Protein AF-A0A9X1ZUN8-F1 (afdb_monomer)

Structure (mmCIF, N/CA/C/O backbone):
data_AF-A0A9X1ZUN8-F1
#
_entry.id   AF-A0A9X1ZUN8-F1
#
loop_
_atom_site.group_PDB
_atom_site.id
_atom_site.type_symbol
_atom_site.label_atom_id
_atom_site.label_alt_id
_atom_site.label_comp_id
_atom_site.label_asym_id
_atom_site.label_entity_id
_atom_site.label_seq_id
_atom_site.pdbx_PDB_ins_code
_atom_site.Cartn_x
_atom_site.Cartn_y
_atom_site.Cartn_z
_atom_site.occupancy
_atom_site.B_iso_or_equiv
_atom_site.auth_seq_id
_atom_site.auth_comp_id
_atom_site.auth_asym_id
_atom_site.auth_atom_id
_atom_site.pdbx_PDB_model_num
ATOM 1 N N . MET A 1 1 ? -18.231 11.764 25.120 1.00 72.62 1 MET A N 1
ATOM 2 C CA . MET A 1 1 ? -18.396 12.002 23.667 1.00 72.62 1 MET A CA 1
ATOM 3 C C . MET A 1 1 ? -17.096 12.462 23.003 1.00 72.62 1 MET A C 1
ATOM 5 O O . MET A 1 1 ? -16.639 11.782 22.100 1.00 72.62 1 MET A O 1
ATOM 9 N N . TYR A 1 2 ? -16.427 13.499 23.519 1.00 86.44 2 TYR A N 1
ATOM 10 C CA . TYR A 1 2 ? -15.154 14.035 22.998 1.00 86.44 2 TYR A CA 1
ATOM 11 C C . TYR A 1 2 ? -14.074 12.986 22.651 1.00 86.44 2 TYR A C 1
ATOM 13 O O . TYR A 1 2 ? -13.628 12.900 21.511 1.00 86.44 2 TYR A O 1
ATOM 21 N N . LYS A 1 3 ? -13.735 12.083 23.587 1.00 88.94 3 LYS A N 1
ATOM 22 C CA . LYS A 1 3 ? -12.724 11.026 23.354 1.00 88.94 3 LYS A CA 1
ATOM 23 C C . LYS A 1 3 ? -13.073 10.080 22.193 1.00 88.94 3 LYS A C 1
ATOM 25 O O . LYS A 1 3 ? -12.182 9.453 21.638 1.00 88.94 3 LYS A O 1
ATOM 30 N N . LYS A 1 4 ? -14.358 9.933 21.843 1.00 88.81 4 LYS A N 1
ATOM 31 C CA . LYS A 1 4 ? -14.803 9.083 20.725 1.00 88.81 4 LYS A CA 1
ATOM 32 C C . LYS A 1 4 ? -14.437 9.709 19.381 1.00 88.81 4 LYS A C 1
ATOM 34 O O . LYS A 1 4 ? -13.907 9.008 18.527 1.00 88.81 4 LYS A O 1
ATOM 39 N N . ILE A 1 5 ? -14.720 11.002 19.249 1.00 92.38 5 ILE A N 1
ATOM 40 C CA . ILE A 1 5 ? -14.444 11.808 18.057 1.00 92.38 5 ILE A CA 1
ATOM 41 C C . ILE A 1 5 ? -12.933 11.964 17.879 1.00 92.38 5 ILE A C 1
ATOM 43 O O . ILE A 1 5 ? -12.429 11.741 16.787 1.00 92.38 5 ILE A O 1
ATOM 47 N N . LEU A 1 6 ? -12.196 12.208 18.967 1.00 94.50 6 LEU A N 1
ATOM 48 C CA . LEU A 1 6 ? -10.737 12.304 18.923 1.00 94.50 6 LEU A CA 1
ATOM 49 C C . LEU A 1 6 ? -10.077 11.045 18.337 1.00 94.50 6 LEU A C 1
ATOM 51 O O . LEU A 1 6 ? -9.196 11.154 17.496 1.00 94.50 6 LEU A O 1
ATOM 55 N N . ILE A 1 7 ? -10.516 9.845 18.740 1.00 94.50 7 ILE A N 1
ATOM 56 C CA . ILE A 1 7 ? -9.972 8.588 18.196 1.00 94.50 7 ILE A CA 1
ATOM 57 C C . ILE A 1 7 ? -10.333 8.392 16.720 1.00 94.50 7 ILE A C 1
ATOM 59 O O . ILE A 1 7 ? -9.527 7.840 15.973 1.00 94.50 7 ILE A O 1
ATOM 63 N N . LEU A 1 8 ? -11.519 8.833 16.296 1.00 95.88 8 LEU A N 1
ATOM 64 C CA . LEU A 1 8 ? -11.911 8.792 14.889 1.00 95.88 8 LEU A CA 1
ATOM 65 C C . LEU A 1 8 ? -11.006 9.700 14.051 1.00 95.88 8 LEU A C 1
ATOM 67 O O . LEU A 1 8 ? -10.405 9.224 13.095 1.00 95.88 8 LEU A O 1
ATOM 71 N N . ILE A 1 9 ? -10.844 10.960 14.462 1.00 96.56 9 ILE A N 1
ATOM 72 C CA . ILE A 1 9 ? -9.961 11.926 13.794 1.00 96.56 9 ILE A CA 1
ATOM 73 C C . ILE A 1 9 ? -8.529 11.387 13.750 1.00 96.56 9 ILE A C 1
ATOM 75 O O . ILE A 1 9 ? -7.919 11.349 12.689 1.00 96.56 9 ILE A O 1
ATOM 79 N N . LEU A 1 10 ? -8.018 10.885 14.879 1.00 96.50 10 LEU A N 1
ATOM 80 C CA . LEU A 1 10 ? -6.680 10.301 14.947 1.00 96.50 10 LEU A CA 1
ATOM 81 C C . LEU A 1 10 ? -6.518 9.126 13.971 1.00 96.50 10 LEU A C 1
ATOM 83 O O . LEU A 1 10 ? -5.493 9.018 13.311 1.00 96.50 10 LEU A O 1
ATOM 87 N N . THR A 1 11 ? -7.527 8.262 13.849 1.00 96.31 11 THR A N 1
ATOM 88 C CA . THR A 1 11 ? -7.506 7.146 12.889 1.00 96.31 11 THR A CA 1
ATOM 89 C C . THR A 1 11 ? -7.462 7.657 11.450 1.00 96.31 11 THR A C 1
ATOM 91 O O . THR A 1 11 ? -6.651 7.175 10.666 1.00 96.31 11 THR A O 1
ATOM 94 N N . ILE A 1 12 ? -8.301 8.640 11.118 1.00 96.50 12 ILE A N 1
ATOM 95 C CA . ILE A 1 12 ? -8.392 9.235 9.777 1.00 96.50 12 ILE A CA 1
ATOM 96 C C . ILE A 1 12 ? -7.085 9.932 9.384 1.00 96.50 12 ILE A C 1
ATOM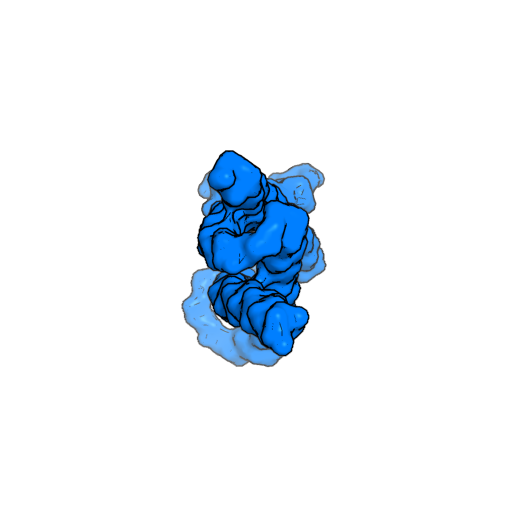 98 O O . ILE A 1 12 ? -6.730 9.911 8.215 1.00 96.50 12 ILE A O 1
ATOM 102 N N . VAL A 1 13 ? -6.350 10.507 10.340 1.00 97.69 13 VAL A N 1
ATOM 103 C CA . VAL A 1 13 ? -5.046 11.145 10.088 1.00 97.69 13 VAL A CA 1
ATOM 104 C C . VAL A 1 13 ? -3.912 10.122 9.992 1.00 97.69 13 VAL A C 1
ATOM 106 O O . VAL A 1 13 ? -3.047 10.240 9.130 1.00 97.69 13 VAL A O 1
ATOM 109 N N . LEU A 1 14 ? -3.900 9.099 10.852 1.00 98.19 14 LEU A N 1
ATOM 110 C CA . LEU A 1 14 ? -2.830 8.096 10.854 1.00 98.19 14 LEU A CA 1
ATOM 111 C C . LEU A 1 14 ? -2.921 7.130 9.671 1.00 98.19 14 LEU A C 1
ATOM 113 O O . LEU A 1 14 ? -1.893 6.687 9.168 1.00 98.19 14 LEU A O 1
ATOM 117 N N . ALA A 1 15 ? -4.125 6.783 9.221 1.00 98.12 15 ALA A N 1
ATOM 118 C CA . ALA A 1 15 ? -4.294 5.781 8.177 1.00 98.12 15 ALA A CA 1
ATOM 119 C C . ALA A 1 15 ? -3.687 6.179 6.811 1.00 98.12 15 ALA A C 1
ATOM 121 O O . ALA A 1 15 ? -3.035 5.321 6.219 1.00 98.12 15 ALA A O 1
ATOM 122 N N . PRO A 1 16 ? -3.788 7.434 6.323 1.00 98.56 16 PRO A N 1
ATOM 123 C CA . PRO A 1 16 ? -3.051 7.902 5.147 1.00 98.56 16 PRO A CA 1
ATOM 124 C C . PRO A 1 16 ? -1.535 7.777 5.286 1.00 98.56 16 PRO A C 1
ATOM 126 O O . PRO A 1 16 ? -0.874 7.359 4.343 1.00 98.56 16 PRO A O 1
ATOM 129 N N . ILE A 1 17 ? -0.987 8.088 6.468 1.00 98.50 17 ILE A N 1
ATOM 130 C CA . ILE A 1 17 ? 0.453 7.974 6.742 1.00 98.50 17 ILE A CA 1
ATOM 131 C C . ILE A 1 17 ? 0.878 6.506 6.653 1.00 98.50 17 ILE A C 1
ATOM 133 O O . ILE A 1 17 ? 1.848 6.178 5.976 1.00 98.50 17 ILE A O 1
ATOM 137 N N . ILE A 1 18 ? 0.117 5.608 7.283 1.00 98.38 18 ILE A N 1
ATOM 138 C CA . ILE A 1 18 ? 0.360 4.163 7.211 1.00 98.38 18 ILE A CA 1
ATOM 139 C C . ILE A 1 18 ? 0.228 3.665 5.762 1.00 98.38 18 ILE A C 1
ATOM 141 O O . ILE A 1 18 ? 1.059 2.880 5.312 1.00 98.38 18 ILE A O 1
ATOM 145 N N . GLY A 1 19 ? -0.783 4.135 5.025 1.00 98.25 19 GLY A N 1
ATOM 146 C CA . GLY A 1 19 ? -0.986 3.813 3.612 1.00 98.25 19 GLY A CA 1
ATOM 147 C C . GLY A 1 19 ? 0.192 4.253 2.746 1.00 98.25 19 GLY A C 1
ATOM 148 O O . GLY A 1 19 ? 0.683 3.459 1.949 1.00 98.25 19 GLY A O 1
ATOM 149 N N . GLY A 1 20 ? 0.701 5.468 2.959 1.00 98.44 20 GLY A N 1
ATOM 150 C CA . GLY A 1 20 ? 1.895 5.982 2.289 1.00 98.44 20 GLY A CA 1
ATOM 151 C C . GLY A 1 20 ? 3.148 5.167 2.613 1.00 98.44 20 GLY A C 1
ATOM 152 O O . GLY A 1 20 ? 3.871 4.789 1.701 1.00 98.44 20 GLY A O 1
ATOM 153 N N . ILE A 1 21 ? 3.372 4.807 3.885 1.00 98.62 21 ILE A N 1
ATOM 154 C CA . ILE A 1 21 ? 4.488 3.928 4.286 1.00 98.62 21 ILE A CA 1
ATOM 155 C C . ILE A 1 21 ? 4.382 2.563 3.598 1.00 98.62 21 ILE A C 1
ATOM 157 O O . ILE A 1 21 ? 5.375 2.066 3.072 1.00 98.62 21 ILE A O 1
ATOM 161 N N . TYR A 1 22 ? 3.187 1.965 3.569 1.00 98.44 22 TYR A N 1
ATOM 162 C CA . TYR A 1 22 ? 2.957 0.726 2.826 1.00 98.44 22 TYR A CA 1
ATOM 163 C C . TYR A 1 22 ? 3.287 0.896 1.337 1.00 98.44 22 TYR A C 1
ATOM 165 O O . TYR A 1 22 ? 3.971 0.043 0.782 1.00 98.44 22 TYR A O 1
ATOM 173 N N . GLY A 1 23 ? 2.866 2.004 0.722 1.00 98.38 23 GLY A N 1
ATOM 174 C CA . GLY A 1 23 ? 3.178 2.322 -0.671 1.00 98.38 23 GLY A CA 1
ATOM 175 C C . GLY A 1 23 ? 4.676 2.402 -0.932 1.00 98.38 23 GLY A C 1
ATOM 176 O O . GLY A 1 23 ? 5.158 1.745 -1.841 1.00 98.38 23 GLY A O 1
ATOM 177 N N . ILE A 1 24 ? 5.432 3.114 -0.089 1.00 98.69 24 ILE A N 1
ATOM 178 C CA . ILE A 1 24 ? 6.900 3.173 -0.182 1.00 98.69 24 ILE A CA 1
ATOM 179 C C . ILE A 1 24 ? 7.496 1.765 -0.140 1.00 98.69 24 ILE A C 1
ATOM 181 O O . ILE A 1 24 ? 8.291 1.408 -1.001 1.00 98.69 24 ILE A O 1
ATOM 185 N N . LEU A 1 25 ? 7.128 0.959 0.860 1.00 98.56 25 LEU A N 1
ATOM 186 C CA . LEU A 1 25 ? 7.703 -0.375 1.047 1.00 98.56 25 LEU A CA 1
ATOM 187 C C . LEU A 1 25 ? 7.350 -1.323 -0.102 1.00 98.56 25 LEU A C 1
ATOM 189 O O . LEU A 1 25 ? 8.218 -2.047 -0.588 1.00 98.56 25 LEU A O 1
ATOM 193 N N . ASN A 1 26 ? 6.089 -1.306 -0.534 1.00 98.12 26 ASN A N 1
ATOM 194 C CA . ASN A 1 26 ? 5.616 -2.078 -1.673 1.00 98.12 26 ASN A CA 1
ATOM 195 C C . ASN A 1 26 ? 6.391 -1.699 -2.937 1.00 98.12 26 ASN A C 1
ATOM 197 O O . ASN A 1 26 ? 6.868 -2.579 -3.646 1.00 98.12 26 ASN A O 1
ATOM 201 N N . ASP A 1 27 ? 6.581 -0.402 -3.161 1.00 98.50 27 ASP A N 1
ATOM 202 C CA . ASP A 1 27 ? 7.208 0.111 -4.369 1.00 98.50 27 ASP A CA 1
ATOM 203 C C . ASP A 1 27 ? 8.728 -0.087 -4.376 1.00 98.50 27 ASP A C 1
ATOM 205 O O . ASP A 1 27 ? 9.317 -0.371 -5.414 1.00 98.50 27 ASP A O 1
ATOM 209 N N . GLN A 1 28 ? 9.386 -0.055 -3.214 1.00 98.62 28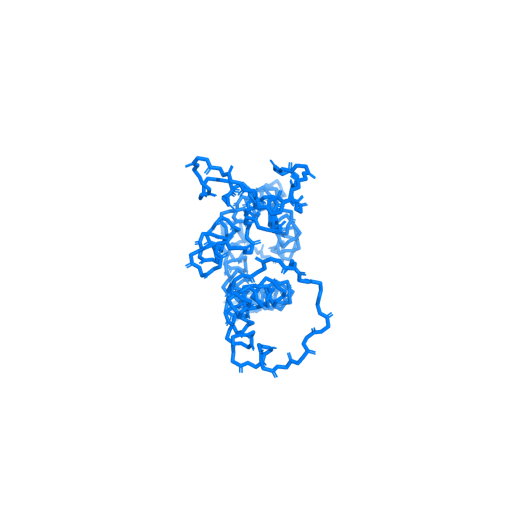 GLN A N 1
ATOM 210 C CA . GLN A 1 28 ? 10.790 -0.467 -3.111 1.00 98.62 28 GLN A CA 1
ATOM 211 C C . GLN A 1 28 ? 10.988 -1.949 -3.447 1.00 98.62 28 GLN A C 1
ATOM 213 O O . GLN A 1 28 ? 12.012 -2.319 -4.038 1.00 98.62 28 GLN A O 1
ATOM 218 N N . LEU A 1 29 ? 10.032 -2.798 -3.055 1.00 98.38 29 LEU A N 1
ATOM 219 C CA . LEU A 1 29 ? 10.052 -4.222 -3.369 1.00 98.38 29 LEU A CA 1
ATOM 220 C C . LEU A 1 29 ? 9.848 -4.433 -4.869 1.00 98.38 29 LEU A C 1
ATOM 222 O O . LEU A 1 29 ? 10.680 -5.080 -5.499 1.00 98.38 29 LEU A O 1
ATOM 226 N N . THR A 1 30 ? 8.800 -3.856 -5.456 1.00 98.44 30 THR A N 1
ATOM 227 C CA . THR A 1 30 ? 8.500 -4.024 -6.884 1.00 98.44 30 THR A CA 1
ATOM 228 C C . THR A 1 30 ? 9.546 -3.373 -7.781 1.00 98.44 30 THR A C 1
ATOM 230 O O . THR A 1 30 ? 9.883 -3.958 -8.804 1.00 98.44 30 THR A O 1
ATOM 233 N N . TYR A 1 31 ? 10.147 -2.246 -7.388 1.00 98.44 31 TYR A N 1
ATOM 234 C CA . TYR A 1 31 ? 11.275 -1.652 -8.115 1.00 98.44 31 TYR A CA 1
ATOM 235 C C . TYR A 1 31 ? 12.498 -2.573 -8.150 1.00 98.44 31 TYR A C 1
ATOM 237 O O . TYR A 1 31 ? 13.233 -2.600 -9.129 1.00 98.44 31 TYR A O 1
ATOM 245 N N . SER A 1 32 ? 12.714 -3.357 -7.090 1.00 98.31 32 SER A N 1
ATOM 246 C CA . SER A 1 32 ? 13.804 -4.339 -7.062 1.00 98.31 32 SER A CA 1
ATOM 247 C C . SER A 1 32 ? 13.534 -5.551 -7.964 1.00 98.31 32 SER A C 1
ATOM 249 O O . SER A 1 32 ? 14.470 -6.288 -8.251 1.00 98.31 32 SER A O 1
ATOM 251 N N . ILE A 1 33 ? 12.283 -5.758 -8.392 1.00 98.00 33 ILE A N 1
ATOM 252 C CA . ILE A 1 33 ? 11.881 -6.823 -9.321 1.00 98.00 33 ILE A CA 1
ATOM 253 C C . ILE A 1 33 ? 11.865 -6.293 -10.757 1.00 98.00 33 ILE A C 1
ATOM 255 O O . ILE A 1 33 ? 12.473 -6.890 -11.629 1.00 98.00 33 ILE A O 1
ATOM 259 N N . SER A 1 34 ? 11.206 -5.158 -11.005 1.00 98.00 34 SER A N 1
ATOM 260 C CA . SER A 1 34 ? 11.135 -4.533 -12.326 1.00 98.00 34 SER A CA 1
ATOM 261 C C . SER A 1 34 ? 11.416 -3.032 -12.224 1.00 98.00 34 SER A C 1
ATOM 263 O O . SER A 1 34 ? 10.495 -2.236 -12.005 1.00 98.00 34 SER A O 1
ATOM 265 N N . PRO A 1 35 ? 12.679 -2.608 -12.408 1.00 97.88 35 PRO A N 1
ATOM 266 C CA . PRO A 1 35 ? 13.009 -1.194 -12.553 1.00 97.88 35 PRO A CA 1
ATOM 267 C C . PRO A 1 35 ? 12.272 -0.552 -13.735 1.00 97.88 35 PRO A C 1
ATOM 269 O O . PRO A 1 35 ? 11.781 0.571 -13.613 1.00 97.88 35 PRO A O 1
ATOM 272 N N . GLU A 1 36 ? 12.108 -1.294 -14.839 1.00 97.38 36 GLU A N 1
ATOM 273 C CA . GLU A 1 36 ? 11.423 -0.831 -16.055 1.00 97.38 36 GLU A CA 1
ATOM 274 C C . GLU A 1 36 ? 9.955 -0.463 -15.808 1.00 97.38 36 GLU A C 1
ATOM 276 O O . GLU A 1 36 ? 9.440 0.472 -16.424 1.00 97.38 36 GLU A O 1
ATOM 281 N N . TYR A 1 37 ? 9.286 -1.125 -14.856 1.00 97.81 37 TYR A N 1
ATOM 282 C CA . TYR A 1 37 ? 7.928 -0.759 -14.451 1.00 97.81 37 TYR A CA 1
ATOM 283 C C . TYR A 1 37 ? 7.837 0.679 -13.921 1.00 97.81 37 TYR A C 1
ATOM 285 O O . TYR A 1 37 ? 6.818 1.358 -14.077 1.00 97.81 37 TYR A O 1
ATOM 293 N N . TYR A 1 38 ? 8.925 1.181 -13.340 1.00 98.12 38 TYR A N 1
ATOM 294 C CA . TYR A 1 38 ? 9.010 2.552 -12.864 1.00 98.12 38 TYR A CA 1
ATOM 295 C C . TYR A 1 38 ? 9.554 3.495 -13.925 1.00 98.12 38 TYR A C 1
ATOM 297 O O . TYR A 1 38 ? 8.881 4.473 -14.265 1.00 98.12 38 TYR A O 1
ATOM 305 N N . THR A 1 39 ? 10.724 3.176 -14.479 1.00 97.56 39 THR A N 1
ATOM 306 C CA . THR A 1 39 ? 11.439 4.052 -15.412 1.00 97.56 39 THR A CA 1
ATOM 307 C C . THR A 1 39 ? 10.680 4.241 -16.722 1.00 97.56 39 THR A C 1
ATOM 309 O O . THR A 1 39 ? 10.742 5.319 -17.298 1.00 97.56 39 THR A O 1
ATOM 312 N N . LYS A 1 40 ? 9.895 3.258 -17.178 1.00 96.56 40 LYS A N 1
ATOM 313 C CA . LYS A 1 40 ? 9.164 3.334 -18.458 1.00 96.56 40 LYS A CA 1
ATOM 314 C C . LYS A 1 40 ? 7.664 3.571 -18.303 1.00 96.56 40 LYS A C 1
ATOM 316 O O . LYS A 1 40 ? 6.984 3.811 -19.298 1.00 96.56 40 LYS A O 1
ATOM 321 N N . PHE A 1 41 ? 7.130 3.524 -17.080 1.00 96.19 41 PHE A N 1
ATOM 322 C CA . PHE A 1 41 ? 5.692 3.677 -16.848 1.00 96.19 41 PHE A CA 1
ATOM 323 C C . PHE A 1 41 ? 5.347 4.540 -15.632 1.00 96.19 41 PHE A C 1
ATOM 325 O O . PHE A 1 41 ? 4.815 5.637 -15.815 1.00 96.19 41 PHE A O 1
ATOM 332 N N . LYS A 1 42 ? 5.625 4.101 -14.395 1.00 97.19 42 LYS A N 1
ATOM 333 C CA . LYS A 1 42 ? 5.107 4.803 -13.203 1.00 97.19 42 LYS A CA 1
ATOM 334 C C . LYS A 1 42 ? 5.588 6.247 -13.081 1.00 97.19 42 LYS A C 1
ATOM 336 O O . LYS A 1 42 ? 4.793 7.101 -12.704 1.00 97.19 42 LYS A O 1
ATOM 341 N N . PHE A 1 43 ? 6.841 6.549 -13.411 1.00 97.69 43 PHE A N 1
ATOM 342 C CA . PHE A 1 43 ? 7.337 7.926 -13.312 1.00 97.69 43 PHE A CA 1
ATOM 343 C C . PHE A 1 43 ? 6.591 8.886 -14.243 1.00 97.69 43 PHE A C 1
ATOM 345 O O . PHE A 1 43 ? 6.255 9.991 -13.822 1.00 97.69 43 PHE A 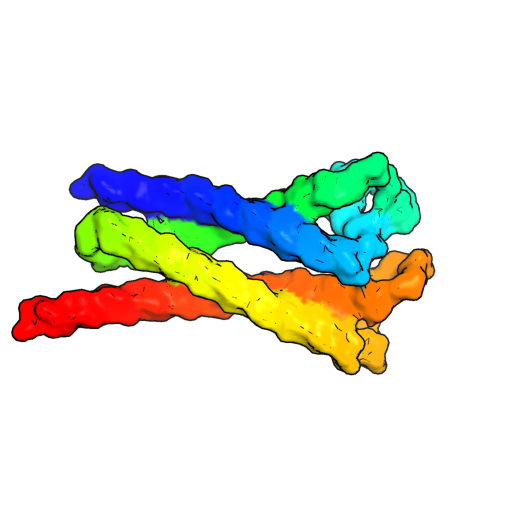O 1
ATOM 352 N N . TYR A 1 44 ? 6.234 8.437 -15.447 1.00 96.31 44 TYR A N 1
ATOM 353 C CA . TYR A 1 44 ? 5.367 9.189 -16.356 1.00 96.31 44 TYR A CA 1
ATOM 354 C C . TYR A 1 44 ? 3.924 9.251 -15.843 1.00 96.31 44 TYR A C 1
ATOM 356 O O . TYR A 1 44 ? 3.322 10.319 -15.810 1.00 96.31 44 TYR A O 1
ATOM 364 N N . GLN A 1 45 ? 3.379 8.123 -15.366 1.00 95.94 45 GLN A N 1
ATOM 365 C CA . GLN A 1 45 ? 2.012 8.045 -14.832 1.00 95.94 45 GLN A CA 1
ATOM 366 C C . GLN A 1 45 ? 1.775 9.030 -13.676 1.00 95.94 45 GLN A C 1
ATOM 368 O O . GLN A 1 45 ? 0.685 9.586 -13.552 1.00 95.94 45 GLN A O 1
ATOM 373 N N . PHE A 1 46 ? 2.782 9.226 -12.824 1.00 96.50 46 PHE A N 1
ATOM 374 C CA . PHE A 1 46 ? 2.716 10.118 -11.667 1.00 96.50 46 PHE A CA 1
ATOM 375 C C . PHE A 1 46 ? 3.297 11.516 -11.935 1.00 96.50 46 PHE A C 1
ATOM 377 O O . PHE A 1 46 ? 3.386 12.313 -11.005 1.00 96.50 46 PHE A O 1
ATOM 384 N N . GLY A 1 47 ? 3.654 11.834 -13.186 1.00 96.12 47 GLY A N 1
ATOM 385 C CA . GLY A 1 47 ? 4.091 13.174 -13.589 1.00 96.12 47 GLY A CA 1
ATOM 386 C C . GLY A 1 47 ? 5.454 13.593 -13.034 1.00 96.12 47 GLY A C 1
ATOM 387 O O . GLY A 1 47 ? 5.686 14.779 -12.824 1.00 96.12 47 GLY A O 1
ATOM 388 N N . LEU A 1 48 ? 6.350 12.639 -12.762 1.00 95.75 48 LEU A N 1
ATOM 389 C CA . LEU A 1 48 ? 7.740 12.939 -12.391 1.00 95.75 48 LEU A CA 1
ATOM 390 C C . LEU A 1 48 ? 8.616 13.234 -13.619 1.00 95.75 48 LEU A C 1
ATOM 392 O O . LEU A 1 48 ? 9.661 13.864 -13.483 1.00 95.75 48 LEU A O 1
ATOM 396 N N . VAL A 1 49 ? 8.192 12.780 -14.804 1.00 94.75 49 VAL A N 1
ATOM 397 C CA . VAL A 1 49 ? 8.774 13.107 -16.115 1.00 94.75 49 VAL A CA 1
ATOM 398 C C . VAL A 1 49 ? 7.638 13.279 -17.123 1.00 94.75 49 VAL A C 1
ATOM 400 O O . VAL A 1 49 ? 6.694 12.492 -17.113 1.00 94.75 49 VAL A O 1
ATOM 403 N N . ASP A 1 50 ? 7.734 14.274 -18.006 1.00 89.94 50 ASP A N 1
ATOM 404 C CA . ASP A 1 50 ? 6.653 14.619 -18.942 1.00 89.94 50 ASP A CA 1
ATOM 405 C C . ASP A 1 50 ? 6.593 13.720 -20.185 1.00 89.94 50 ASP A C 1
ATOM 407 O O . ASP A 1 50 ? 5.515 13.382 -20.671 1.00 89.94 50 ASP A O 1
ATOM 411 N N . SER A 1 51 ? 7.746 13.355 -20.754 1.00 86.69 51 SER A N 1
ATOM 412 C CA . SER A 1 51 ? 7.814 12.571 -21.994 1.00 86.69 51 SER 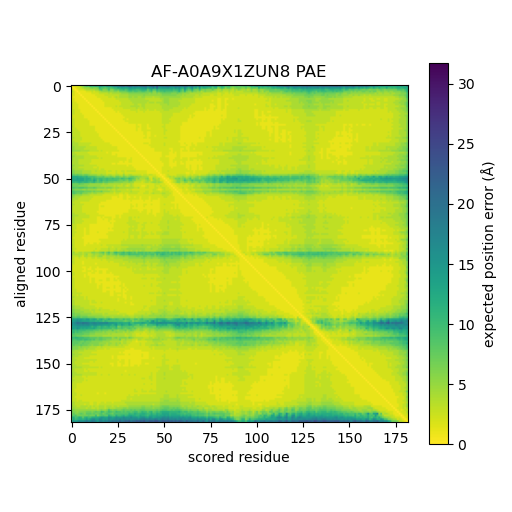A CA 1
ATOM 413 C C . SER A 1 51 ? 9.169 11.887 -22.181 1.00 86.69 51 SER A C 1
ATOM 415 O O . SER A 1 51 ? 10.152 12.225 -21.519 1.00 86.69 51 SER A O 1
ATOM 417 N N . GLY A 1 52 ? 9.215 10.888 -23.060 1.00 89.06 52 GLY A N 1
ATOM 418 C CA . GLY A 1 52 ? 10.409 10.099 -23.354 1.00 89.06 52 GLY A CA 1
ATOM 419 C C . GLY A 1 52 ? 10.123 8.601 -23.343 1.00 89.06 52 GLY A C 1
ATOM 420 O O . 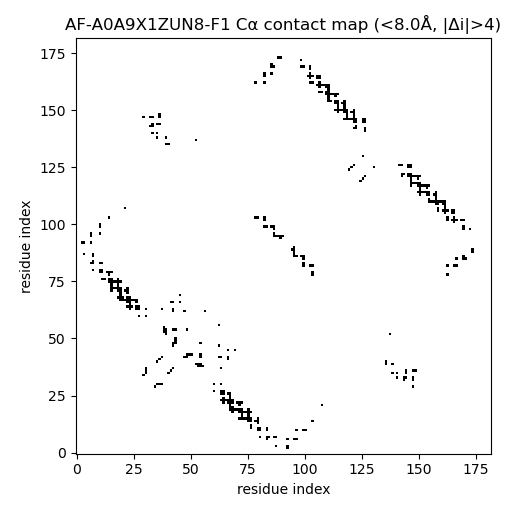GLY A 1 52 ? 8.981 8.176 -23.188 1.00 89.06 52 GLY A O 1
ATOM 421 N N . ASN A 1 53 ? 11.178 7.811 -23.529 1.00 87.38 53 ASN A N 1
ATOM 422 C CA . ASN A 1 53 ? 11.091 6.348 -23.572 1.00 87.38 53 ASN A CA 1
ATOM 423 C C . ASN A 1 53 ? 11.560 5.683 -22.271 1.00 87.38 53 ASN A C 1
ATOM 425 O O . ASN A 1 53 ? 11.312 4.495 -22.073 1.00 87.38 53 ASN A O 1
ATOM 429 N N . GLU A 1 54 ? 12.276 6.425 -21.424 1.00 93.94 54 GLU A N 1
ATOM 430 C CA . GLU A 1 54 ? 12.756 5.976 -20.123 1.00 93.94 54 GLU A CA 1
ATOM 431 C C . GLU A 1 54 ? 13.145 7.177 -19.246 1.00 93.94 54 GLU A C 1
ATOM 433 O O . GLU A 1 54 ? 13.895 8.061 -19.664 1.00 93.94 54 GLU A O 1
ATOM 438 N N . ALA A 1 55 ? 12.620 7.209 -18.027 1.00 95.12 55 ALA A N 1
ATOM 439 C CA . ALA A 1 55 ? 12.867 8.227 -17.025 1.00 95.12 55 ALA A CA 1
ATOM 440 C C . ALA A 1 55 ? 14.077 7.834 -16.168 1.00 95.12 55 ALA A C 1
ATOM 442 O O . ALA A 1 55 ? 14.029 6.874 -15.396 1.00 95.12 55 ALA A O 1
ATOM 443 N N . ILE A 1 56 ? 15.160 8.599 -16.309 1.00 93.88 56 ILE A N 1
ATOM 444 C CA . ILE A 1 56 ? 16.432 8.369 -15.623 1.00 93.88 56 ILE A CA 1
ATOM 445 C C . ILE A 1 56 ? 16.601 9.430 -14.538 1.00 93.88 56 ILE A C 1
ATOM 447 O O . ILE A 1 56 ? 16.668 10.624 -14.823 1.00 93.88 56 ILE A O 1
ATOM 451 N N . PHE A 1 57 ? 16.715 8.976 -13.294 1.00 94.94 57 PHE A N 1
ATOM 452 C CA . PHE A 1 57 ? 16.987 9.816 -12.132 1.00 94.94 57 PHE A CA 1
ATOM 453 C C . PHE A 1 57 ? 18.347 9.468 -11.534 1.00 94.94 57 PHE A C 1
ATOM 455 O O . PHE A 1 57 ? 18.819 8.339 -11.663 1.00 94.94 57 PHE A O 1
ATOM 462 N N . LEU A 1 58 ? 18.965 10.423 -10.834 1.00 94.12 58 LEU A N 1
ATOM 463 C CA . LEU A 1 58 ? 20.209 10.173 -10.101 1.00 94.12 58 LEU A CA 1
ATOM 464 C C . LEU A 1 58 ? 19.994 9.185 -8.941 1.00 94.12 58 LEU A C 1
ATOM 466 O O . LEU A 1 58 ? 20.876 8.384 -8.649 1.00 94.12 58 LEU A O 1
ATOM 470 N N . ASN A 1 59 ? 18.825 9.234 -8.290 1.00 94.69 59 ASN A N 1
ATOM 471 C CA . ASN A 1 59 ? 18.516 8.450 -7.093 1.00 94.69 59 ASN A CA 1
ATOM 472 C C . ASN A 1 59 ? 17.176 7.701 -7.190 1.00 94.69 59 ASN A C 1
ATOM 474 O O . ASN A 1 59 ? 16.407 7.786 -6.241 1.00 94.69 59 ASN A O 1
ATOM 478 N N . PRO A 1 60 ? 16.920 6.877 -8.226 1.00 95.62 60 PRO A N 1
ATOM 479 C CA . PRO A 1 60 ? 15.582 6.396 -8.613 1.00 95.62 60 PRO A CA 1
ATOM 480 C C . PRO A 1 60 ? 14.741 5.783 -7.479 1.00 95.62 60 PRO A C 1
ATOM 482 O O . PRO A 1 60 ? 13.516 5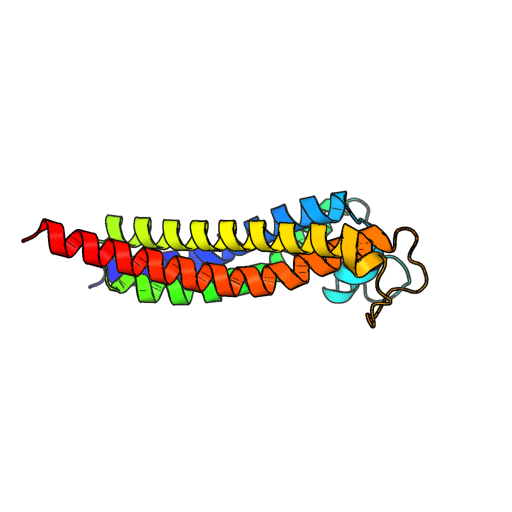.844 -7.505 1.00 95.62 60 PRO A O 1
ATOM 485 N N . ARG A 1 61 ? 15.367 5.203 -6.446 1.00 97.69 61 ARG A N 1
ATOM 486 C CA . ARG A 1 61 ? 14.665 4.682 -5.258 1.00 97.69 61 ARG A CA 1
ATOM 487 C C . ARG A 1 61 ? 13.966 5.771 -4.438 1.00 97.69 61 ARG A C 1
ATOM 489 O O . ARG A 1 61 ? 12.951 5.495 -3.796 1.00 97.69 61 ARG A O 1
ATOM 496 N N . PHE A 1 62 ? 14.482 6.991 -4.431 1.00 98.12 62 PHE A N 1
ATOM 497 C CA . PHE A 1 62 ? 13.823 8.127 -3.803 1.00 98.12 62 PHE A CA 1
ATOM 498 C C . PHE A 1 62 ? 12.539 8.484 -4.561 1.00 98.12 62 PHE A C 1
ATOM 500 O O . PHE A 1 62 ? 11.476 8.571 -3.950 1.00 98.12 62 PHE A O 1
ATOM 507 N N . GLU A 1 63 ? 12.596 8.561 -5.889 1.00 98.25 63 GLU A N 1
ATOM 508 C CA . GLU A 1 63 ? 11.438 8.827 -6.746 1.00 98.25 63 GLU A CA 1
ATOM 509 C C . GLU A 1 63 ? 10.409 7.693 -6.675 1.00 98.25 63 GLU A C 1
ATOM 511 O O . GLU A 1 63 ? 9.212 7.953 -6.580 1.00 98.25 63 GLU A O 1
ATOM 516 N N . VAL A 1 64 ? 10.853 6.435 -6.592 1.00 98.50 64 VAL A N 1
ATOM 517 C CA . VAL A 1 64 ? 9.988 5.274 -6.296 1.00 98.50 64 VAL A CA 1
ATOM 518 C C . VAL A 1 64 ? 9.245 5.458 -4.971 1.00 98.50 64 VAL A C 1
ATOM 520 O O . VAL A 1 64 ? 8.070 5.119 -4.869 1.00 98.50 64 VAL A O 1
ATOM 523 N N . SER A 1 65 ? 9.891 6.028 -3.950 1.00 98.56 65 SER A N 1
ATOM 524 C CA . SER A 1 65 ? 9.233 6.299 -2.664 1.00 98.56 65 SER A CA 1
ATOM 525 C C . SER A 1 65 ? 8.164 7.387 -2.794 1.00 98.56 65 SER A C 1
ATOM 527 O O . SER A 1 65 ? 7.094 7.265 -2.199 1.00 98.56 65 SER A O 1
ATOM 529 N N . ILE A 1 66 ? 8.416 8.422 -3.603 1.00 98.38 66 ILE A N 1
ATOM 530 C CA . ILE A 1 66 ? 7.426 9.465 -3.916 1.00 98.38 66 ILE A CA 1
ATOM 531 C C . ILE A 1 66 ? 6.219 8.851 -4.631 1.00 98.38 66 ILE A C 1
ATOM 533 O O . ILE A 1 66 ? 5.086 9.064 -4.193 1.00 98.38 66 ILE A O 1
ATOM 537 N N . VAL A 1 67 ? 6.458 8.041 -5.670 1.00 98.38 67 VAL A N 1
ATOM 538 C CA . VAL A 1 67 ? 5.407 7.293 -6.379 1.00 98.38 67 VAL A CA 1
ATOM 539 C C . VAL A 1 67 ? 4.603 6.445 -5.400 1.00 98.38 67 VAL A C 1
ATOM 541 O O . VAL A 1 67 ? 3.377 6.537 -5.390 1.00 98.38 67 VAL A O 1
ATOM 544 N N . GLY A 1 68 ? 5.280 5.687 -4.534 1.00 98.19 68 GLY A N 1
ATOM 545 C CA . GLY A 1 68 ? 4.642 4.844 -3.530 1.00 98.19 68 GLY A CA 1
ATOM 546 C C . GLY A 1 68 ? 3.689 5.634 -2.634 1.00 98.19 68 GLY A C 1
ATOM 547 O O . GLY A 1 68 ? 2.539 5.235 -2.470 1.00 98.19 68 GLY A O 1
ATOM 548 N N . ILE A 1 69 ? 4.114 6.795 -2.117 1.00 98.38 69 ILE A N 1
ATOM 549 C CA . ILE A 1 69 ? 3.233 7.675 -1.333 1.00 98.38 69 ILE A CA 1
ATOM 550 C C . ILE A 1 69 ? 2.043 8.119 -2.182 1.00 98.38 69 ILE A C 1
ATOM 552 O O . ILE A 1 69 ? 0.906 7.888 -1.770 1.00 98.38 69 ILE A O 1
ATOM 556 N N . MET A 1 70 ? 2.290 8.739 -3.344 1.00 98.06 70 MET A N 1
ATOM 557 C CA . MET A 1 70 ? 1.258 9.298 -4.231 1.00 98.06 70 MET A CA 1
ATOM 558 C C . MET A 1 70 ? 0.214 8.251 -4.633 1.00 98.06 70 MET A C 1
ATOM 560 O O . MET A 1 70 ? -0.977 8.559 -4.700 1.00 98.06 70 MET A O 1
ATOM 564 N N . ALA A 1 71 ? 0.651 7.011 -4.845 1.00 96.50 71 ALA A N 1
ATOM 565 C CA . ALA A 1 71 ? -0.191 5.902 -5.253 1.00 96.50 71 ALA A CA 1
ATOM 566 C C . ALA A 1 71 ? -1.146 5.422 -4.150 1.00 96.50 71 ALA A C 1
ATOM 568 O O . ALA A 1 71 ? -2.247 4.973 -4.477 1.00 96.50 71 ALA A O 1
ATOM 569 N N . THR A 1 72 ? -0.766 5.498 -2.866 1.00 96.88 72 THR A N 1
ATOM 570 C CA . THR A 1 72 ? -1.465 4.756 -1.798 1.00 96.88 72 THR A CA 1
ATOM 571 C C . THR A 1 72 ? -1.989 5.592 -0.630 1.00 96.88 72 THR A C 1
ATOM 573 O O . THR A 1 72 ? -2.868 5.113 0.094 1.00 96.88 72 THR A O 1
ATOM 576 N N . TRP A 1 73 ? -1.515 6.826 -0.414 1.00 97.75 73 TRP A N 1
ATOM 577 C CA . TRP A 1 73 ? -1.911 7.630 0.757 1.00 97.75 73 TRP A CA 1
ATOM 578 C C . TRP A 1 73 ? -3.436 7.823 0.850 1.00 97.75 73 TRP A C 1
ATOM 580 O O . TRP A 1 73 ? -4.033 7.705 1.924 1.00 97.75 73 TRP A O 1
ATOM 590 N N . TRP A 1 74 ? -4.087 8.059 -0.291 1.00 97.62 74 TRP A N 1
ATOM 591 C CA . TRP A 1 74 ? -5.526 8.297 -0.387 1.00 97.62 74 TRP A CA 1
ATOM 592 C C . TRP A 1 74 ? -6.341 7.025 -0.105 1.00 97.62 74 TRP A C 1
ATOM 594 O O . TRP A 1 74 ? -7.410 7.098 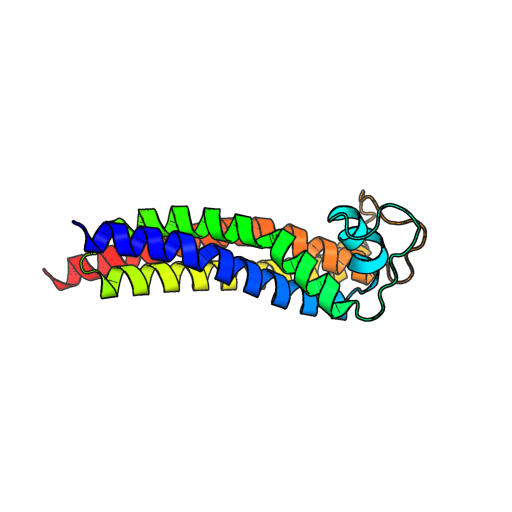0.499 1.00 97.62 74 TRP A O 1
ATOM 604 N N . MET A 1 75 ? -5.817 5.841 -0.441 1.00 96.00 75 MET A N 1
ATOM 605 C CA . MET A 1 75 ? -6.430 4.566 -0.046 1.00 96.00 75 MET A CA 1
ATOM 606 C C . MET A 1 75 ? -6.383 4.374 1.470 1.00 96.00 75 MET A C 1
ATOM 608 O O . MET A 1 75 ? -7.356 3.912 2.069 1.00 96.00 75 MET A O 1
ATOM 612 N N . GLY A 1 76 ? -5.285 4.792 2.108 1.00 97.38 76 GLY A N 1
ATOM 613 C CA . GLY A 1 76 ? -5.181 4.838 3.565 1.00 97.38 76 GLY A CA 1
ATOM 614 C C . GLY A 1 76 ? -6.278 5.701 4.195 1.00 97.38 76 GLY A C 1
ATOM 615 O O . GLY A 1 76 ? -6.884 5.289 5.185 1.00 97.38 76 GLY A O 1
ATOM 616 N N . LEU A 1 77 ? -6.603 6.849 3.589 1.00 97.81 77 LEU A N 1
ATOM 617 C CA . LEU A 1 77 ? -7.710 7.704 4.029 1.00 97.81 77 LEU A CA 1
ATOM 618 C C . LEU A 1 77 ? -9.060 6.978 3.965 1.00 97.81 77 LEU A C 1
ATOM 620 O O . LEU A 1 77 ? -9.807 6.991 4.944 1.00 97.81 77 LEU A O 1
ATOM 624 N N . LEU A 1 78 ? -9.361 6.319 2.841 1.00 97.94 78 LEU A N 1
ATOM 625 C CA . LEU A 1 78 ? -10.623 5.598 2.644 1.00 97.94 78 LEU A CA 1
ATOM 626 C C . LEU A 1 78 ? -10.778 4.440 3.639 1.00 97.94 78 LEU A C 1
ATOM 628 O O . LEU A 1 78 ? -11.778 4.361 4.358 1.00 97.94 78 LEU A O 1
ATOM 632 N N . ILE A 1 79 ? -9.763 3.576 3.735 1.00 97.88 79 ILE A N 1
ATOM 633 C CA . ILE A 1 79 ? -9.745 2.429 4.656 1.00 97.88 79 ILE A CA 1
ATOM 634 C C . ILE A 1 79 ? -9.834 2.910 6.110 1.00 97.88 79 ILE A C 1
ATOM 636 O O . ILE A 1 79 ? -10.628 2.388 6.897 1.00 97.88 79 ILE A O 1
ATOM 640 N N . GLY A 1 80 ? -9.051 3.930 6.469 1.00 97.81 80 GLY A N 1
ATOM 641 C CA . GLY A 1 80 ? -9.045 4.528 7.801 1.00 97.81 80 GLY A CA 1
ATOM 642 C C . GLY A 1 80 ? -10.370 5.173 8.181 1.00 97.81 80 GLY A C 1
ATOM 643 O O . GLY A 1 80 ? -10.816 5.018 9.317 1.00 97.81 80 GLY A O 1
ATOM 644 N N . GLY A 1 81 ? -11.027 5.847 7.237 1.00 98.25 81 GLY A N 1
ATOM 645 C CA . GLY A 1 81 ? -12.368 6.393 7.414 1.00 98.25 81 GLY A CA 1
ATOM 646 C C . GLY A 1 81 ? -13.369 5.293 7.747 1.00 98.25 81 GLY A C 1
ATOM 647 O O . GLY A 1 81 ? -13.976 5.316 8.819 1.00 98.25 81 GLY A O 1
ATOM 648 N N . ILE A 1 82 ? -13.481 4.282 6.882 1.00 98.56 82 ILE A N 1
ATOM 649 C CA . ILE A 1 82 ? -14.439 3.179 7.050 1.00 98.56 82 ILE A CA 1
ATOM 650 C C . ILE A 1 82 ? -14.182 2.423 8.360 1.00 98.56 82 ILE A C 1
ATOM 652 O O . ILE A 1 82 ? -15.085 2.288 9.190 1.00 98.56 82 ILE A O 1
ATOM 656 N N . LEU A 1 83 ? -12.946 1.979 8.609 1.00 98.38 83 LEU A N 1
ATOM 657 C CA . LEU A 1 83 ? -12.605 1.242 9.832 1.00 98.38 83 LEU A CA 1
ATOM 658 C C . LEU A 1 83 ? -12.654 2.118 11.091 1.00 98.38 83 LEU A C 1
ATOM 660 O O . LEU A 1 83 ? -12.927 1.615 12.186 1.00 98.38 83 LEU A O 1
ATOM 664 N N . GLY A 1 84 ? -12.433 3.425 10.956 1.00 97.56 84 GLY A N 1
ATOM 665 C CA . GLY A 1 84 ? -12.631 4.411 12.012 1.00 97.56 84 GLY A CA 1
ATOM 666 C C . GLY A 1 84 ? -14.092 4.490 12.447 1.00 97.56 84 GLY A C 1
ATOM 667 O O . GLY A 1 84 ? -14.378 4.381 13.645 1.00 97.56 84 GLY A O 1
ATOM 668 N N . PHE A 1 85 ? -15.018 4.604 11.488 1.00 97.81 85 PHE A N 1
ATOM 669 C CA . PHE A 1 85 ? -16.461 4.597 11.749 1.00 97.81 85 PHE A CA 1
ATOM 670 C C . PHE A 1 85 ? -16.930 3.264 12.330 1.00 97.81 85 PHE A C 1
ATOM 672 O O . PHE A 1 85 ? -17.591 3.252 13.370 1.00 97.81 85 PHE A O 1
ATOM 679 N N . VAL A 1 86 ? -16.517 2.136 11.744 1.00 97.50 86 VAL A N 1
ATOM 680 C CA . VAL A 1 86 ? -16.814 0.801 12.293 1.00 97.50 86 VAL A CA 1
ATOM 681 C C . VAL A 1 86 ? -16.257 0.665 13.712 1.00 97.50 86 VAL A C 1
ATOM 683 O O . VAL A 1 86 ? -16.910 0.116 14.594 1.00 97.50 86 VAL A O 1
ATOM 686 N N . GLY A 1 87 ? -15.088 1.240 13.994 1.00 96.38 87 GLY A N 1
ATOM 687 C CA . GLY A 1 87 ? -14.490 1.269 15.327 1.00 96.38 87 GLY A CA 1
ATOM 688 C C . GLY A 1 87 ? -15.363 1.932 16.402 1.00 96.38 87 GLY A C 1
ATOM 689 O O . GLY A 1 87 ? -15.230 1.621 17.592 1.00 96.38 87 GLY A O 1
ATOM 690 N N . LEU A 1 88 ? -16.292 2.819 16.026 1.00 95.62 88 LEU A N 1
ATOM 691 C CA . LEU A 1 88 ? -17.149 3.536 16.973 1.00 95.62 88 LEU A CA 1
ATOM 692 C C . LEU A 1 88 ? -18.051 2.610 17.800 1.00 95.62 88 LEU A C 1
ATOM 694 O O . LEU A 1 88 ? -18.431 3.013 18.908 1.00 95.62 88 LEU A O 1
ATOM 698 N N . ILE A 1 89 ? -18.309 1.382 17.329 1.00 94.81 89 ILE A N 1
ATOM 699 C CA . ILE A 1 89 ? -19.074 0.350 18.046 1.00 94.81 89 ILE A CA 1
ATOM 700 C C . ILE A 1 89 ? -18.393 -0.099 19.345 1.00 94.81 89 ILE A C 1
ATOM 702 O O . ILE A 1 89 ? -19.050 -0.650 20.227 1.00 94.81 89 ILE A O 1
ATOM 706 N N . HIS A 1 90 ? -17.081 0.111 19.489 1.00 94.25 90 HIS A N 1
ATOM 707 C CA . HIS A 1 90 ? -16.330 -0.355 20.653 1.00 94.25 90 HIS A CA 1
ATOM 708 C C . HIS A 1 90 ? -16.438 0.602 21.837 1.00 94.25 90 HIS A C 1
ATOM 710 O O . HIS A 1 90 ? -16.288 1.828 21.711 1.00 94.25 90 HIS A O 1
ATOM 716 N N . ASN A 1 91 ? -16.623 0.007 23.016 1.00 90.06 91 ASN A N 1
ATOM 717 C CA . ASN A 1 91 ? -16.617 0.696 24.299 1.00 90.06 91 ASN A CA 1
ATOM 718 C C . ASN A 1 91 ? -15.182 0.889 24.812 1.00 90.06 91 ASN A C 1
ATOM 720 O O . ASN A 1 91 ? -14.372 -0.037 24.794 1.00 90.06 91 ASN A O 1
ATOM 724 N N . GLY A 1 92 ? -14.884 2.096 25.300 1.00 90.56 92 GLY A N 1
ATOM 725 C CA . GLY A 1 92 ? -13.557 2.478 25.788 1.00 90.56 92 GLY A CA 1
ATOM 726 C C . GLY A 1 92 ? -12.617 2.954 24.673 1.00 90.56 92 GLY A C 1
ATOM 727 O O . GLY A 1 92 ? -12.419 2.288 23.660 1.00 90.56 92 GLY A O 1
ATOM 728 N N . HIS A 1 93 ? -11.997 4.118 24.874 1.00 91.00 93 HIS A N 1
ATOM 729 C CA . HIS A 1 93 ? -11.150 4.770 23.865 1.00 91.00 93 HIS A CA 1
ATOM 730 C C . HIS A 1 93 ? -9.878 3.969 23.536 1.00 91.00 93 HIS A C 1
ATOM 732 O O . HIS A 1 93 ? -9.566 3.785 22.364 1.00 91.00 93 HIS A O 1
ATOM 738 N N . LYS A 1 94 ? -9.186 3.417 24.548 1.00 92.50 94 LYS A N 1
ATOM 739 C CA . LYS A 1 94 ? -7.983 2.585 24.334 1.00 92.50 94 LYS A CA 1
ATOM 740 C C . LYS A 1 94 ? -8.299 1.329 23.515 1.00 92.50 94 LYS A C 1
ATOM 742 O O . LYS A 1 94 ? -7.544 0.962 22.620 1.00 92.50 94 LYS A O 1
ATOM 747 N N . ARG A 1 95 ? -9.428 0.678 23.816 1.00 93.62 95 ARG A N 1
ATOM 748 C CA . ARG A 1 95 ? -9.868 -0.533 23.116 1.00 93.62 95 ARG A CA 1
ATOM 749 C C . ARG A 1 95 ? -10.256 -0.233 21.675 1.00 93.62 95 ARG A C 1
ATOM 751 O O . ARG A 1 95 ? -9.804 -0.941 20.785 1.00 93.62 95 ARG A O 1
ATOM 758 N N . ARG A 1 96 ? -11.047 0.820 21.461 1.00 94.88 96 ARG A N 1
ATOM 759 C CA . ARG A 1 96 ? -11.432 1.288 20.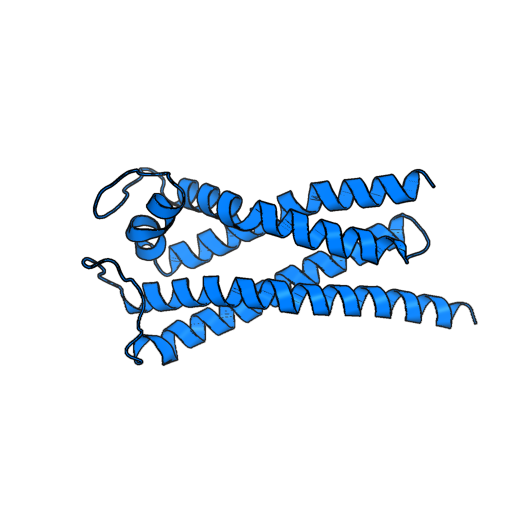127 1.00 94.88 96 ARG A CA 1
ATOM 760 C C . ARG A 1 96 ? -10.219 1.495 19.235 1.00 94.88 96 ARG A C 1
ATOM 762 O O . ARG A 1 96 ? -10.129 0.855 18.200 1.00 94.88 96 ARG A O 1
ATOM 769 N N . PHE A 1 97 ? -9.277 2.324 19.684 1.00 96.31 97 PHE A N 1
ATOM 770 C CA . PHE A 1 97 ? -8.069 2.616 18.921 1.00 96.31 97 PHE A CA 1
ATOM 771 C C . PHE A 1 97 ? -7.293 1.337 18.593 1.00 96.31 97 PHE A C 1
ATOM 773 O O . PHE A 1 97 ? -6.980 1.082 17.438 1.00 96.31 97 PHE A O 1
ATOM 780 N N . ARG A 1 98 ? -7.067 0.473 19.591 1.00 97.38 98 ARG A N 1
ATOM 781 C CA . ARG A 1 98 ? -6.342 -0.789 19.399 1.00 97.38 98 ARG A CA 1
ATOM 782 C C . ARG A 1 98 ? -7.014 -1.713 18.382 1.00 97.38 98 ARG A C 1
ATOM 784 O O . ARG A 1 98 ? -6.316 -2.312 17.573 1.00 97.38 98 ARG A O 1
ATOM 791 N N . ILE A 1 99 ? -8.337 -1.871 18.439 1.00 97.88 99 ILE A N 1
ATOM 792 C CA . ILE A 1 99 ? -9.058 -2.753 17.510 1.00 97.88 99 ILE A CA 1
ATOM 793 C C . ILE A 1 99 ? -9.045 -2.165 16.102 1.00 97.88 99 ILE A C 1
ATOM 795 O O . ILE A 1 99 ? -8.736 -2.894 15.167 1.00 97.88 99 ILE A O 1
ATOM 799 N N . THR A 1 100 ? -9.306 -0.865 15.958 1.00 98.12 100 THR A N 1
ATOM 800 C CA . THR A 1 100 ? -9.271 -0.188 14.658 1.00 98.12 100 THR A CA 1
ATOM 801 C C . THR A 1 100 ? -7.881 -0.250 14.024 1.00 98.12 100 THR A C 1
ATOM 803 O O . THR A 1 100 ? -7.771 -0.635 12.866 1.00 98.12 100 THR A O 1
ATOM 806 N N . MET A 1 101 ? -6.811 0.019 14.781 1.00 98.31 101 MET A N 1
ATOM 807 C CA . MET A 1 101 ? -5.440 -0.112 14.271 1.00 98.31 101 MET A CA 1
ATOM 808 C C . MET A 1 101 ? -5.121 -1.550 13.858 1.00 98.31 101 MET A C 1
ATOM 810 O O . MET A 1 101 ? -4.558 -1.770 12.792 1.00 98.31 101 MET A O 1
ATOM 814 N N . LYS A 1 102 ? -5.535 -2.552 14.648 1.00 98.50 102 LYS A N 1
ATOM 815 C CA . LYS A 1 102 ? -5.381 -3.960 14.253 1.00 98.50 102 LYS A CA 1
ATOM 816 C C . LYS A 1 102 ? -6.150 -4.293 12.973 1.00 98.50 102 LYS A C 1
ATOM 818 O O . LYS A 1 102 ? -5.617 -5.014 12.146 1.00 98.50 102 LYS A O 1
ATOM 823 N N . ALA A 1 103 ? -7.360 -3.765 12.792 1.00 98.62 103 ALA A N 1
ATOM 824 C CA . ALA A 1 103 ? -8.136 -3.971 11.569 1.00 98.62 103 ALA A CA 1
ATOM 825 C C . ALA A 1 103 ? -7.446 -3.357 10.335 1.00 98.62 103 ALA A C 1
ATOM 827 O O . ALA A 1 103 ? -7.414 -3.991 9.283 1.00 98.62 103 ALA A O 1
ATOM 828 N N . ILE A 1 104 ? -6.841 -2.169 10.475 1.00 98.56 104 ILE A N 1
ATOM 829 C CA . ILE A 1 104 ? -6.033 -1.544 9.414 1.00 98.56 104 ILE A CA 1
ATOM 830 C C . ILE A 1 104 ? -4.811 -2.412 9.091 1.00 98.56 104 ILE A C 1
ATOM 832 O O . ILE A 1 104 ? -4.559 -2.698 7.927 1.00 98.56 104 ILE A O 1
ATOM 836 N N . LEU A 1 105 ? -4.085 -2.892 10.105 1.00 98.50 105 LEU A N 1
ATOM 837 C CA . LEU A 1 105 ? -2.921 -3.762 9.894 1.00 98.50 105 LEU A CA 1
ATOM 838 C C . LEU A 1 105 ? -3.296 -5.102 9.244 1.00 98.50 105 LEU A C 1
ATOM 840 O O . LEU A 1 105 ? -2.576 -5.572 8.370 1.00 98.50 105 LEU A O 1
ATOM 844 N N . ILE A 1 106 ? -4.432 -5.694 9.625 1.00 98.69 106 ILE A N 1
ATOM 845 C CA . ILE A 1 106 ? -4.976 -6.892 8.965 1.00 98.69 106 ILE A CA 1
ATOM 846 C C . ILE A 1 106 ? -5.295 -6.591 7.500 1.00 98.69 106 ILE A C 1
ATOM 848 O O . ILE A 1 106 ? -4.941 -7.385 6.636 1.00 98.69 106 ILE A O 1
ATOM 852 N N . THR A 1 107 ? -5.917 -5.441 7.220 1.00 98.69 107 THR A N 1
ATOM 853 C CA . THR A 1 107 ? -6.217 -5.013 5.847 1.00 98.69 107 THR A CA 1
ATOM 854 C C . THR A 1 107 ? -4.937 -4.954 5.019 1.00 98.69 107 THR A C 1
ATOM 856 O O . THR A 1 107 ? -4.867 -5.598 3.983 1.00 98.69 107 THR A O 1
ATOM 859 N N . ILE A 1 108 ? -3.897 -4.279 5.519 1.00 98.44 108 ILE A N 1
ATOM 860 C CA . ILE A 1 108 ? -2.594 -4.162 4.845 1.00 98.44 108 ILE A CA 1
ATOM 861 C C . ILE A 1 108 ? -1.946 -5.530 4.622 1.00 98.44 108 ILE A C 1
ATOM 863 O O . ILE A 1 108 ? -1.430 -5.789 3.539 1.00 98.44 108 ILE A O 1
ATOM 867 N N . ALA A 1 109 ? -1.984 -6.417 5.619 1.00 98.56 109 ALA A N 1
ATOM 868 C CA . ALA A 1 109 ? -1.428 -7.759 5.484 1.00 98.56 109 ALA A CA 1
ATOM 869 C C . ALA A 1 109 ? -2.145 -8.550 4.380 1.00 98.56 109 ALA A C 1
ATOM 871 O O . ALA A 1 109 ? -1.491 -9.126 3.516 1.00 98.56 109 ALA A O 1
ATOM 872 N N . VAL A 1 110 ? -3.482 -8.536 4.367 1.00 98.69 110 VAL A N 1
ATOM 873 C CA . VAL A 1 110 ? -4.284 -9.196 3.326 1.00 98.69 110 VAL A CA 1
ATOM 874 C C . VAL A 1 110 ? -3.995 -8.596 1.949 1.00 98.69 110 VAL A C 1
ATOM 876 O O . VAL A 1 110 ? -3.763 -9.350 1.006 1.00 98.69 110 VAL A O 1
ATOM 879 N N . THR A 1 111 ? -3.928 -7.265 1.840 1.00 98.50 111 THR A N 1
ATOM 880 C CA . THR A 1 111 ? -3.534 -6.565 0.611 1.00 98.50 111 THR A CA 1
ATOM 881 C C . THR A 1 111 ? -2.188 -7.050 0.097 1.00 98.50 111 THR A C 1
ATOM 883 O O . THR A 1 111 ? -2.076 -7.423 -1.066 1.00 98.50 111 THR A O 1
ATOM 886 N N . PHE A 1 112 ? -1.181 -7.087 0.969 1.00 98.38 112 PHE A N 1
ATOM 887 C CA . PHE A 1 112 ? 0.165 -7.508 0.613 1.00 98.38 112 PHE A CA 1
ATOM 888 C C . PHE A 1 112 ? 0.202 -8.960 0.126 1.00 98.38 112 PHE A C 1
ATOM 890 O O . PHE A 1 112 ? 0.765 -9.230 -0.930 1.00 98.38 112 PHE A O 1
ATOM 897 N N . PHE A 1 113 ? -0.441 -9.891 0.838 1.00 98.50 113 PHE A N 1
ATOM 898 C CA . PHE A 1 113 ? -0.456 -11.299 0.432 1.00 98.50 113 PHE A CA 1
ATOM 899 C C . PHE A 1 113 ? -1.215 -11.531 -0.876 1.00 98.50 113 PHE A C 1
ATOM 901 O O . PHE A 1 113 ? -0.759 -12.311 -1.706 1.00 98.50 113 PHE A O 1
ATOM 908 N N . ILE A 1 114 ? -2.334 -10.840 -1.100 1.00 98.56 114 ILE A N 1
ATOM 909 C CA . ILE A 1 114 ? -3.056 -10.924 -2.377 1.00 98.56 114 ILE A CA 1
ATOM 910 C C . ILE A 1 114 ? -2.231 -10.295 -3.505 1.00 98.56 114 ILE A C 1
ATOM 912 O O . ILE A 1 114 ? -2.174 -10.859 -4.595 1.00 98.56 114 ILE A O 1
ATOM 916 N N . GLY A 1 115 ? -1.524 -9.196 -3.234 1.00 98.38 115 GLY A N 1
ATOM 917 C CA . GLY A 1 115 ? -0.535 -8.630 -4.148 1.00 98.38 115 GLY A CA 1
ATOM 918 C C . GLY A 1 115 ? 0.548 -9.645 -4.521 1.00 98.38 115 GLY A C 1
ATOM 919 O O . GLY A 1 115 ? 0.808 -9.844 -5.703 1.00 98.38 115 GLY A O 1
ATOM 920 N N . LEU A 1 116 ? 1.121 -10.362 -3.547 1.00 98.25 116 LEU A N 1
ATOM 921 C CA . LEU A 1 116 ? 2.092 -11.432 -3.813 1.00 98.25 116 LEU A CA 1
ATOM 922 C C . LEU A 1 116 ? 1.499 -12.570 -4.655 1.00 98.25 116 LEU A C 1
ATOM 924 O O . LEU A 1 116 ? 2.177 -13.084 -5.539 1.00 98.25 116 LEU A O 1
ATOM 928 N N . ILE A 1 117 ? 0.235 -12.948 -4.436 1.00 98.31 117 ILE A N 1
ATOM 929 C CA . ILE A 1 117 ? -0.451 -13.908 -5.317 1.00 98.31 117 ILE A CA 1
ATOM 930 C C . ILE A 1 117 ? -0.520 -13.352 -6.745 1.00 98.31 117 ILE A C 1
ATOM 932 O O . ILE A 1 117 ? -0.209 -14.075 -7.687 1.00 98.31 117 ILE A O 1
ATOM 936 N N . GLY A 1 118 ? -0.859 -12.071 -6.908 1.00 97.94 118 GLY A N 1
ATOM 937 C CA . GLY A 1 118 ? -0.843 -11.389 -8.203 1.00 97.94 118 GLY A CA 1
ATOM 938 C C . GLY A 1 118 ? 0.533 -11.367 -8.860 1.00 97.94 118 GLY A C 1
ATOM 939 O O . GLY A 1 118 ? 0.627 -11.592 -10.062 1.00 97.94 118 GLY A O 1
ATOM 940 N N . LEU A 1 119 ? 1.600 -11.172 -8.080 1.00 97.62 119 LEU A N 1
ATOM 941 C CA . LEU A 1 119 ? 2.983 -11.236 -8.554 1.00 97.62 119 LEU A CA 1
ATOM 942 C C . LEU A 1 119 ? 3.298 -12.614 -9.151 1.00 97.62 119 LEU A C 1
ATOM 944 O O . LEU A 1 119 ? 3.763 -12.712 -10.285 1.00 97.62 119 LEU A O 1
ATOM 948 N N . PHE A 1 120 ? 3.013 -13.686 -8.405 1.00 97.06 120 PHE A N 1
ATOM 949 C CA . PHE A 1 120 ? 3.260 -15.055 -8.864 1.00 97.06 120 PHE A CA 1
ATOM 950 C C . PHE A 1 120 ? 2.362 -15.443 -10.038 1.00 97.06 120 PHE A C 1
ATOM 952 O O . PHE A 1 120 ? 2.828 -16.083 -10.977 1.00 97.06 120 PHE A O 1
ATOM 959 N N . TYR A 1 121 ? 1.096 -15.027 -10.020 1.00 96.06 121 TYR A N 1
ATOM 960 C CA . TYR A 1 121 ? 0.176 -15.233 -11.133 1.00 96.06 121 TYR A CA 1
ATOM 961 C C . TYR A 1 121 ? 0.662 -14.518 -12.400 1.00 96.06 121 TYR A C 1
ATOM 963 O O . TYR A 1 121 ? 0.675 -15.108 -13.478 1.00 96.06 121 TYR A O 1
ATOM 971 N N . GLY A 1 122 ? 1.143 -13.281 -12.267 1.00 95.56 122 GLY A N 1
ATOM 972 C CA . GLY A 1 122 ? 1.744 -12.532 -13.363 1.00 95.56 122 GLY A CA 1
ATOM 973 C C . GLY A 1 122 ? 2.969 -13.237 -13.946 1.00 95.56 122 GLY A C 1
ATOM 974 O O . GLY A 1 122 ? 3.034 -13.467 -15.151 1.00 95.56 122 GLY A O 1
ATOM 975 N N . LYS A 1 123 ? 3.888 -13.661 -13.070 1.00 93.75 123 LYS A N 1
ATOM 976 C CA . LYS A 1 123 ? 5.143 -14.316 -13.453 1.00 93.75 123 LYS A CA 1
ATOM 977 C C . LYS A 1 123 ? 4.943 -15.679 -14.116 1.00 93.75 123 LYS A C 1
ATOM 979 O O . LYS A 1 123 ? 5.556 -15.963 -15.137 1.00 93.75 123 LYS A O 1
ATOM 984 N N . PHE A 1 124 ? 4.110 -16.541 -13.536 1.00 93.31 124 PHE A N 1
ATOM 985 C CA . PHE A 1 124 ? 3.994 -17.927 -13.994 1.00 93.31 124 PHE A CA 1
ATOM 986 C C . PHE A 1 124 ? 2.897 -18.139 -15.035 1.00 93.31 124 PHE A C 1
ATOM 988 O O . PHE A 1 124 ? 3.032 -19.027 -15.874 1.00 93.31 124 PHE A O 1
ATOM 995 N N . TYR A 1 125 ? 1.828 -17.341 -15.007 1.00 92.56 125 TYR A N 1
ATOM 996 C CA . TYR A 1 125 ? 0.681 -17.536 -15.889 1.00 92.56 125 TYR A CA 1
ATOM 997 C C . TYR A 1 125 ? 0.566 -16.441 -16.947 1.00 92.56 125 TYR A C 1
ATOM 999 O O . TYR A 1 125 ? 0.621 -16.745 -18.136 1.00 92.56 125 TYR A O 1
ATOM 1007 N N . LEU A 1 126 ? 0.435 -15.172 -16.541 1.00 89.50 126 LEU A N 1
ATOM 1008 C CA . LEU A 1 126 ? 0.136 -14.097 -17.496 1.00 89.50 126 LEU A CA 1
ATOM 1009 C C . LEU A 1 126 ? 1.271 -13.826 -18.475 1.00 89.50 126 LEU A C 1
ATOM 1011 O O . LEU A 1 126 ? 0.983 -13.491 -19.610 1.00 89.50 126 LEU A O 1
ATOM 1015 N N . ASN A 1 127 ? 2.527 -14.023 -18.085 1.00 79.75 127 ASN A N 1
ATOM 1016 C CA . ASN A 1 127 ? 3.645 -13.880 -19.013 1.00 79.75 127 ASN A CA 1
ATOM 1017 C C . ASN A 1 127 ? 3.566 -14.835 -20.227 1.00 79.75 127 ASN A C 1
ATOM 1019 O O . ASN A 1 127 ? 4.003 -14.502 -21.322 1.00 79.75 127 ASN A O 1
ATOM 1023 N N . HIS A 1 128 ? 2.964 -16.014 -20.050 1.00 78.50 128 HIS A N 1
ATOM 1024 C CA . HIS A 1 128 ? 2.780 -17.001 -21.121 1.00 78.50 128 HIS A CA 1
ATOM 1025 C C . HIS A 1 128 ? 1.419 -16.872 -21.818 1.00 78.50 128 HIS A C 1
ATOM 1027 O O . HIS A 1 128 ? 1.165 -17.531 -22.828 1.00 78.50 128 HIS A O 1
ATOM 1033 N N . ALA A 1 129 ? 0.526 -16.047 -21.271 1.00 73.81 129 ALA A N 1
ATOM 1034 C CA . ALA A 1 129 ? -0.740 -15.706 -21.887 1.00 73.81 129 ALA A CA 1
ATOM 1035 C C . ALA A 1 129 ? -0.531 -14.447 -22.737 1.00 73.81 129 ALA A C 1
ATOM 1037 O O . ALA A 1 129 ? 0.082 -13.489 -22.284 1.00 73.81 129 ALA A O 1
ATOM 1038 N N . ASN A 1 130 ? -1.047 -14.409 -23.965 1.00 79.06 130 ASN A N 1
ATOM 1039 C CA . ASN A 1 130 ? -1.031 -13.179 -24.763 1.00 79.06 130 ASN A CA 1
ATOM 1040 C C . ASN A 1 130 ? -1.916 -12.115 -24.090 1.00 79.06 130 ASN A C 1
ATOM 1042 O O . ASN A 1 130 ? -3.118 -12.045 -24.348 1.00 79.06 130 ASN A O 1
ATOM 1046 N N . VAL A 1 131 ? -1.333 -11.335 -23.177 1.00 84.31 131 VAL A N 1
ATOM 1047 C CA . VAL A 1 131 ? -2.034 -10.296 -22.424 1.00 84.31 131 VAL A CA 1
ATOM 1048 C C . VAL A 1 131 ? -2.356 -9.110 -23.326 1.00 84.31 131 VAL A C 1
ATOM 1050 O O . VAL A 1 131 ? -1.485 -8.568 -23.999 1.00 84.31 131 VAL A O 1
ATOM 1053 N N . ASP A 1 132 ? -3.611 -8.669 -23.299 1.00 86.75 132 ASP A N 1
ATOM 1054 C CA . ASP A 1 132 ? -4.075 -7.474 -24.014 1.00 86.75 132 ASP A CA 1
ATOM 1055 C C . ASP A 1 132 ? -3.831 -6.211 -23.169 1.00 86.75 132 ASP A C 1
ATOM 1057 O O . ASP A 1 132 ? -4.749 -5.500 -22.760 1.00 86.75 132 ASP A O 1
ATOM 1061 N N . TRP A 1 133 ? -2.578 -6.013 -22.755 1.00 88.50 133 TRP A N 1
ATOM 1062 C CA . TRP A 1 133 ? -2.161 -4.881 -21.928 1.00 88.50 133 TRP A CA 1
ATOM 1063 C C . TRP A 1 133 ? -1.423 -3.860 -22.780 1.00 88.50 133 TRP A C 1
ATOM 1065 O O . TRP A 1 133 ? -0.708 -4.202 -23.721 1.00 88.50 133 TRP A O 1
ATOM 1075 N N . TRP A 1 134 ? -1.532 -2.586 -22.406 1.00 89.81 134 TRP A N 1
ATOM 1076 C CA . TRP A 1 134 ? -0.604 -1.596 -22.931 1.00 89.81 134 TRP A CA 1
ATOM 1077 C C . TRP A 1 134 ? 0.783 -1.833 -22.322 1.00 89.81 134 TRP A C 1
ATOM 1079 O O . TRP A 1 134 ? 0.943 -1.789 -21.101 1.00 89.81 134 TRP A O 1
ATOM 1089 N N . LEU A 1 135 ? 1.775 -2.075 -23.178 1.00 92.25 135 LEU A N 1
ATOM 1090 C CA . LEU A 1 135 ? 3.168 -2.303 -22.802 1.00 92.25 135 LEU A CA 1
ATOM 1091 C C . LEU A 1 135 ? 4.074 -1.301 -23.539 1.00 92.25 135 LEU A C 1
ATOM 1093 O O . LEU A 1 135 ? 3.882 -1.084 -24.743 1.00 92.25 135 LEU A O 1
ATOM 1097 N N . PRO A 1 136 ? 5.075 -0.696 -22.868 1.00 91.50 136 PRO A N 1
ATOM 1098 C CA . PRO A 1 136 ? 6.100 0.083 -23.552 1.00 91.50 136 PRO A CA 1
ATOM 1099 C C . PRO A 1 136 ? 6.809 -0.755 -24.627 1.00 91.50 136 PRO A C 1
ATOM 1101 O O . PRO A 1 136 ? 7.219 -1.888 -24.390 1.00 91.50 136 PRO A O 1
ATOM 1104 N N . LYS A 1 137 ? 6.984 -0.194 -25.829 1.00 88.62 137 LYS A N 1
ATOM 1105 C CA . LYS A 1 137 ? 7.564 -0.923 -26.978 1.00 88.62 137 LYS A CA 1
ATOM 1106 C C . LYS A 1 137 ? 9.039 -1.297 -26.794 1.00 88.62 137 LYS A C 1
ATOM 1108 O O . LYS A 1 137 ? 9.547 -2.137 -27.524 1.00 88.62 137 LYS A O 1
ATOM 1113 N N . ASN A 1 138 ? 9.726 -0.633 -25.871 1.00 92.31 138 ASN A N 1
ATOM 1114 C CA . ASN A 1 138 ? 11.148 -0.788 -25.584 1.00 92.31 138 ASN A CA 1
ATOM 1115 C C . ASN A 1 138 ? 11.409 -1.579 -24.290 1.00 92.31 138 ASN A C 1
ATOM 1117 O O . ASN A 1 138 ? 12.469 -1.391 -23.695 1.00 92.31 138 ASN A O 1
ATOM 1121 N N . LEU A 1 139 ? 10.457 -2.390 -23.809 1.00 93.25 139 LEU A N 1
ATOM 1122 C CA . LEU A 1 139 ? 10.691 -3.283 -22.669 1.00 93.25 139 LEU A CA 1
ATOM 1123 C C . LEU A 1 139 ? 11.766 -4.320 -23.003 1.00 93.25 139 LEU A C 1
ATOM 1125 O O . LEU A 1 139 ? 11.747 -4.916 -24.080 1.00 93.25 139 LEU A O 1
ATOM 1129 N N . ILE A 1 140 ? 12.685 -4.524 -22.063 1.00 94.19 140 ILE A N 1
ATOM 1130 C CA . ILE A 1 140 ? 13.691 -5.586 -22.124 1.00 94.19 140 ILE A CA 1
ATOM 1131 C C . ILE A 1 140 ? 13.181 -6.764 -21.292 1.00 94.19 140 ILE A C 1
ATOM 1133 O O . ILE A 1 140 ? 13.093 -7.881 -21.794 1.00 94.19 140 ILE A O 1
ATOM 1137 N N . GLU A 1 141 ? 12.734 -6.491 -20.063 1.00 93.06 141 GLU A N 1
ATOM 1138 C CA . GLU A 1 141 ? 12.288 -7.498 -19.092 1.00 93.06 141 GLU A CA 1
ATOM 1139 C C . GLU A 1 141 ? 10.755 -7.515 -18.996 1.00 93.06 141 GLU A C 1
ATOM 1141 O O . GLU A 1 141 ? 10.146 -7.151 -17.983 1.00 93.06 141 GLU A O 1
ATOM 1146 N N . THR A 1 142 ? 10.108 -7.911 -20.098 1.00 93.50 142 THR A N 1
ATOM 1147 C CA . THR A 1 142 ? 8.636 -7.897 -20.215 1.00 93.50 142 THR A CA 1
ATOM 1148 C C . THR A 1 142 ? 7.957 -8.771 -19.155 1.00 93.50 142 THR A C 1
ATOM 1150 O O . THR A 1 142 ? 6.911 -8.391 -18.624 1.00 93.50 142 THR A O 1
ATOM 1153 N N . GLU A 1 143 ? 8.564 -9.904 -18.793 1.00 93.88 143 GLU A N 1
ATOM 1154 C CA . GLU A 1 143 ? 7.994 -10.840 -17.816 1.00 93.88 143 GLU A CA 1
ATOM 1155 C C . GLU A 1 143 ? 7.868 -10.205 -16.427 1.00 93.88 143 GLU A C 1
ATOM 1157 O O . GLU A 1 143 ? 6.802 -10.242 -15.803 1.00 93.88 143 GLU A O 1
ATOM 1162 N N . ASP A 1 144 ? 8.942 -9.566 -15.957 1.00 95.88 144 ASP A N 1
ATOM 1163 C CA . ASP A 1 144 ? 8.975 -8.910 -14.653 1.00 95.88 144 ASP A CA 1
ATOM 1164 C C . ASP A 1 144 ? 8.085 -7.657 -14.645 1.00 95.88 144 ASP A C 1
ATOM 1166 O O . ASP A 1 144 ? 7.442 -7.365 -13.632 1.00 95.88 144 ASP A O 1
ATOM 1170 N N . PHE A 1 145 ? 7.960 -6.956 -15.781 1.00 96.62 145 PHE A N 1
ATOM 1171 C CA . PHE A 1 145 ? 7.004 -5.856 -15.936 1.00 96.62 145 PHE A CA 1
ATOM 1172 C C . PHE A 1 145 ? 5.554 -6.335 -15.759 1.00 96.62 145 PHE A C 1
ATOM 1174 O O . PHE A 1 145 ? 4.791 -5.734 -14.996 1.00 96.62 145 PHE A O 1
ATOM 1181 N N . ILE A 1 146 ? 5.165 -7.436 -16.416 1.00 96.12 146 ILE A N 1
ATOM 1182 C CA . ILE A 1 146 ? 3.825 -8.032 -16.281 1.00 96.12 146 ILE A CA 1
ATOM 1183 C C . ILE A 1 146 ? 3.604 -8.536 -14.852 1.00 96.12 146 ILE A C 1
ATOM 1185 O O . ILE A 1 146 ? 2.531 -8.309 -14.281 1.00 96.12 146 ILE A O 1
ATOM 1189 N N . ALA A 1 147 ? 4.601 -9.183 -14.244 1.00 97.12 147 ALA A N 1
ATOM 1190 C CA . ALA A 1 147 ? 4.518 -9.675 -12.873 1.00 97.12 147 ALA A CA 1
ATOM 1191 C C . ALA A 1 147 ? 4.269 -8.536 -11.875 1.00 97.12 147 ALA A C 1
ATOM 1193 O O . ALA A 1 147 ? 3.328 -8.599 -11.077 1.00 97.12 147 ALA A O 1
ATOM 1194 N N . VAL A 1 148 ? 5.058 -7.462 -11.950 1.00 97.75 148 VAL A N 1
ATOM 1195 C CA . VAL A 1 148 ? 4.886 -6.286 -11.091 1.00 97.75 148 VAL A CA 1
ATOM 1196 C C . VAL A 1 148 ? 3.550 -5.592 -11.370 1.00 97.75 148 VAL A C 1
ATOM 1198 O O . VAL A 1 148 ? 2.806 -5.306 -10.429 1.00 97.75 148 VAL A O 1
ATOM 1201 N N . GLY A 1 149 ? 3.176 -5.387 -12.636 1.00 96.75 149 GLY A N 1
ATOM 1202 C CA . GLY A 1 149 ? 1.864 -4.835 -12.993 1.00 96.75 149 GLY A CA 1
ATOM 1203 C 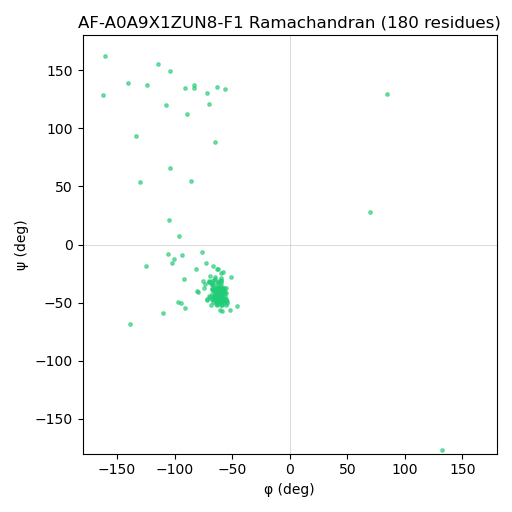C . GLY A 1 149 ? 0.701 -5.643 -12.407 1.00 96.75 149 GLY A C 1
ATOM 1204 O O . GLY A 1 149 ? -0.236 -5.080 -11.834 1.00 96.75 149 GLY A O 1
ATOM 1205 N N . SER A 1 150 ? 0.808 -6.972 -12.450 1.00 97.25 150 SER A N 1
ATOM 1206 C CA . SER A 1 150 ? -0.160 -7.895 -11.849 1.00 97.25 150 SER A CA 1
ATOM 1207 C C . SER A 1 150 ? -0.226 -7.747 -10.332 1.00 97.25 150 SER A C 1
ATOM 1209 O O . SER A 1 150 ? -1.323 -7.659 -9.780 1.00 97.25 150 SER A O 1
ATOM 1211 N N . MET A 1 151 ? 0.923 -7.650 -9.655 1.00 98.19 151 MET A N 1
ATOM 1212 C CA . MET A 1 151 ? 0.993 -7.406 -8.212 1.00 98.19 151 MET A CA 1
ATOM 1213 C C . MET A 1 151 ? 0.236 -6.134 -7.818 1.00 98.19 151 MET A C 1
ATOM 1215 O O . MET A 1 151 ? -0.583 -6.173 -6.901 1.00 98.19 151 MET A O 1
ATOM 1219 N N . HIS A 1 152 ? 0.449 -5.022 -8.528 1.00 97.06 152 HIS A N 1
ATOM 1220 C CA . HIS A 1 152 ? -0.257 -3.767 -8.250 1.00 97.06 152 HIS A CA 1
ATOM 1221 C C . HIS A 1 152 ? -1.773 -3.891 -8.465 1.00 97.06 152 HIS A C 1
ATOM 1223 O O . HIS A 1 152 ? -2.546 -3.449 -7.614 1.00 97.06 152 HIS A O 1
ATOM 1229 N N . ASN A 1 153 ? -2.210 -4.532 -9.553 1.00 95.75 153 ASN A N 1
ATOM 1230 C CA . ASN A 1 153 ? -3.633 -4.749 -9.832 1.00 95.75 153 ASN A CA 1
ATOM 1231 C C . ASN A 1 153 ? -4.307 -5.609 -8.755 1.00 95.75 153 ASN A C 1
ATOM 1233 O O . ASN A 1 153 ? -5.375 -5.266 -8.242 1.00 95.75 153 ASN A O 1
ATOM 1237 N N . PHE A 1 154 ? -3.655 -6.698 -8.358 1.00 98.06 154 PHE A N 1
ATOM 1238 C CA . PHE A 1 154 ? -4.157 -7.577 -7.309 1.00 98.06 154 PHE A CA 1
ATOM 1239 C C . PHE A 1 154 ? -4.154 -6.896 -5.944 1.00 98.06 154 PHE A C 1
ATOM 1241 O O . PHE A 1 154 ? -5.080 -7.121 -5.173 1.00 98.06 154 PHE A O 1
ATOM 1248 N N . SER A 1 155 ? -3.199 -6.012 -5.651 1.00 97.75 155 SER A N 1
ATOM 1249 C CA . SER A 1 155 ? -3.217 -5.215 -4.421 1.00 97.75 155 SER A CA 1
ATOM 1250 C C . SER A 1 155 ? -4.466 -4.328 -4.309 1.00 97.75 155 SER A C 1
ATOM 1252 O O . SER A 1 155 ? -4.977 -4.156 -3.207 1.00 97.75 155 SER A O 1
ATOM 1254 N N . TYR A 1 156 ? -5.053 -3.823 -5.401 1.00 95.94 156 TYR A N 1
ATOM 1255 C CA . TYR A 1 156 ? -6.337 -3.103 -5.308 1.00 95.94 156 TYR A CA 1
ATOM 1256 C C . TYR A 1 156 ? -7.485 -4.019 -4.858 1.00 95.94 156 TYR A C 1
ATOM 1258 O O . TYR A 1 156 ? -8.243 -3.669 -3.948 1.00 95.94 156 TYR A O 1
ATOM 1266 N N . ILE A 1 157 ? -7.576 -5.222 -5.434 1.00 97.31 157 ILE A N 1
ATOM 1267 C CA . ILE A 1 157 ? -8.549 -6.250 -5.025 1.00 97.31 157 ILE A CA 1
ATOM 1268 C C . ILE A 1 157 ? -8.274 -6.687 -3.580 1.00 97.31 157 ILE A C 1
ATOM 1270 O O . ILE A 1 157 ? -9.191 -6.823 -2.768 1.00 97.31 157 ILE A O 1
ATOM 1274 N N . GLY A 1 158 ? -6.999 -6.841 -3.234 1.00 98.06 158 GLY A N 1
ATOM 1275 C CA . GLY A 1 158 ? -6.536 -7.181 -1.901 1.00 98.06 158 GLY A CA 1
ATOM 1276 C C . GLY A 1 158 ? -6.900 -6.127 -0.862 1.00 98.06 158 GLY A C 1
ATOM 1277 O O . GLY A 1 158 ? -7.312 -6.490 0.233 1.00 98.06 158 GLY A O 1
ATOM 1278 N N . GLY A 1 159 ? -6.854 -4.843 -1.222 1.00 97.69 159 GLY A N 1
ATOM 1279 C CA . GLY A 1 159 ? -7.333 -3.739 -0.392 1.00 97.69 159 GLY A CA 1
ATOM 1280 C C . GLY A 1 159 ? -8.815 -3.857 -0.056 1.00 97.69 159 GLY A C 1
ATOM 1281 O O . GLY A 1 159 ? -9.199 -3.700 1.105 1.00 97.69 159 GLY A O 1
ATOM 1282 N N . LEU A 1 160 ? -9.644 -4.197 -1.045 1.00 98.06 160 LEU A N 1
ATOM 1283 C CA . LEU A 1 160 ? -11.076 -4.405 -0.839 1.00 98.06 160 LEU A CA 1
ATOM 1284 C C . LEU A 1 160 ? -11.356 -5.630 0.045 1.00 98.06 160 LEU A C 1
ATOM 1286 O O . LEU A 1 160 ? -12.097 -5.529 1.024 1.00 98.06 160 LEU A O 1
ATOM 1290 N N . ILE A 1 161 ? -10.740 -6.775 -0.262 1.00 98.50 161 ILE A N 1
ATOM 1291 C CA . ILE A 1 161 ? -10.900 -8.006 0.528 1.00 98.50 161 ILE A CA 1
ATOM 1292 C C . ILE A 1 161 ? -10.386 -7.785 1.954 1.00 98.50 161 ILE A C 1
ATOM 1294 O O . ILE A 1 161 ? -11.065 -8.122 2.924 1.00 98.50 161 ILE A O 1
ATOM 1298 N N . GLY A 1 162 ? -9.220 -7.160 2.096 1.00 98.56 162 GLY A N 1
ATOM 1299 C CA . GLY A 1 162 ? -8.618 -6.822 3.377 1.00 98.56 162 GLY A CA 1
ATOM 1300 C C . GLY A 1 162 ? -9.512 -5.920 4.218 1.00 98.56 162 GLY A C 1
ATOM 1301 O O . GLY A 1 162 ? -9.673 -6.177 5.410 1.00 98.56 162 GLY A O 1
ATOM 1302 N N . LEU A 1 163 ? -10.160 -4.925 3.604 1.00 98.62 163 LEU A N 1
ATOM 1303 C CA . LEU A 1 163 ? -11.116 -4.057 4.285 1.00 98.62 163 LEU A CA 1
ATOM 1304 C C . LEU A 1 163 ? -12.303 -4.861 4.831 1.00 98.62 163 LEU A C 1
ATOM 1306 O O . LEU A 1 163 ? -12.661 -4.697 5.998 1.00 98.62 163 LEU A O 1
ATOM 1310 N N . ILE A 1 164 ? -12.878 -5.763 4.030 1.00 98.69 164 ILE A N 1
ATOM 1311 C CA . ILE A 1 164 ? -13.971 -6.647 4.469 1.00 98.69 164 ILE A CA 1
ATOM 1312 C C . ILE A 1 164 ? -13.515 -7.502 5.658 1.00 98.69 164 ILE A C 1
ATOM 1314 O O . ILE A 1 164 ? -14.194 -7.545 6.687 1.00 98.69 164 ILE A O 1
ATOM 1318 N N . VAL A 1 165 ? -12.336 -8.124 5.568 1.00 98.75 165 VAL A N 1
ATOM 1319 C CA . VAL A 1 165 ? -11.757 -8.924 6.660 1.00 98.75 165 VAL A CA 1
ATOM 1320 C C . VAL A 1 165 ? -11.538 -8.068 7.915 1.00 98.75 165 VAL A C 1
ATOM 1322 O O . VAL A 1 165 ? -11.868 -8.497 9.023 1.00 98.75 165 VAL A O 1
ATOM 1325 N N . GLY A 1 166 ? -11.045 -6.836 7.765 1.00 98.69 166 GLY A N 1
ATOM 1326 C CA . GLY A 1 166 ? -10.861 -5.880 8.857 1.00 98.69 166 GLY A CA 1
ATOM 1327 C C . GLY A 1 166 ? -12.176 -5.488 9.542 1.00 98.69 166 GLY A C 1
ATOM 1328 O O . GLY A 1 166 ? -12.236 -5.419 10.776 1.00 98.69 166 GLY A O 1
ATOM 1329 N N . ILE A 1 167 ? -13.246 -5.286 8.766 1.00 98.69 167 ILE A N 1
ATOM 1330 C CA . ILE A 1 167 ? -14.598 -5.016 9.277 1.00 98.69 167 ILE A CA 1
ATOM 1331 C C . ILE A 1 167 ? -15.106 -6.216 10.079 1.00 98.69 167 ILE A C 1
ATOM 1333 O O . ILE A 1 167 ? -15.490 -6.053 11.241 1.00 98.69 167 ILE A O 1
ATOM 1337 N N . VAL A 1 168 ? -15.052 -7.420 9.499 1.00 98.50 168 VAL A N 1
ATOM 1338 C CA . VAL A 1 168 ? -15.483 -8.667 10.152 1.00 98.50 168 VAL A CA 1
ATOM 1339 C C . VAL A 1 168 ? -14.713 -8.888 11.453 1.00 98.50 168 VAL A C 1
ATOM 1341 O O . VAL A 1 168 ? -15.316 -9.146 12.496 1.00 98.50 168 VAL A O 1
ATOM 1344 N N . TYR A 1 169 ? -13.391 -8.705 11.435 1.00 98.56 169 TYR A N 1
ATOM 1345 C CA . TYR A 1 169 ? -12.563 -8.771 12.636 1.00 98.56 169 TYR A CA 1
ATOM 1346 C C . TYR A 1 169 ? -13.045 -7.787 13.713 1.00 98.56 169 TYR A C 1
ATOM 1348 O O . TYR A 1 169 ? -13.232 -8.177 14.869 1.00 98.56 169 TYR A O 1
ATOM 1356 N N . SER A 1 170 ? -13.286 -6.523 13.354 1.00 98.00 170 SER A N 1
ATOM 1357 C CA . SER A 1 170 ? -13.746 -5.502 14.302 1.00 98.00 170 SER A CA 1
ATOM 1358 C C . SER A 1 170 ? -15.101 -5.861 14.922 1.00 98.00 170 SER A C 1
ATOM 1360 O O . SER A 1 170 ? -15.262 -5.760 16.142 1.00 98.00 170 SER A O 1
ATOM 1362 N N . ILE A 1 171 ? -16.055 -6.341 14.119 1.00 97.75 171 ILE A N 1
ATOM 1363 C CA . ILE A 1 171 ? -17.383 -6.770 14.586 1.00 97.75 171 ILE A CA 1
ATOM 1364 C C . ILE A 1 171 ? -17.266 -7.984 15.519 1.00 97.75 171 ILE A C 1
ATOM 1366 O O . ILE A 1 171 ? -17.818 -7.969 16.623 1.00 97.75 171 ILE A O 1
ATOM 1370 N N . ASN A 1 172 ? -16.463 -8.987 15.158 1.00 97.00 172 ASN A N 1
ATOM 1371 C CA . ASN A 1 172 ? -16.231 -10.167 15.995 1.00 97.00 172 ASN A CA 1
ATOM 1372 C C . ASN A 1 172 ? -15.658 -9.789 17.371 1.00 97.00 172 ASN A C 1
ATOM 1374 O O . ASN A 1 172 ? -16.095 -10.305 18.403 1.00 97.00 172 ASN A O 1
ATOM 1378 N N . GLN A 1 173 ? -14.737 -8.820 17.426 1.00 96.81 173 GLN A N 1
ATOM 1379 C CA . GLN A 1 173 ? -14.194 -8.319 18.694 1.00 96.81 173 GLN A CA 1
ATOM 1380 C C . GLN A 1 173 ? -15.240 -7.622 19.575 1.00 96.81 173 GLN A C 1
ATOM 1382 O O . GLN A 1 173 ? -15.100 -7.613 20.805 1.00 96.81 173 GLN A O 1
ATOM 1387 N N . ARG A 1 174 ? -16.283 -7.033 18.977 1.00 94.12 174 ARG A N 1
ATOM 1388 C CA . ARG A 1 174 ? -17.411 -6.465 19.722 1.00 94.12 174 ARG A CA 1
ATOM 1389 C C . ARG A 1 174 ? -18.270 -7.582 20.312 1.00 94.12 174 ARG A C 1
ATOM 1391 O O . ARG A 1 174 ? -18.522 -7.556 21.513 1.00 94.12 174 ARG A O 1
ATOM 1398 N N . MET A 1 175 ? -18.621 -8.591 19.517 1.00 92.25 175 MET A N 1
ATOM 1399 C CA . MET A 1 175 ? -19.433 -9.731 19.967 1.00 92.25 175 MET A CA 1
ATOM 1400 C C . MET A 1 175 ? -18.772 -10.500 21.119 1.00 92.25 175 MET A C 1
ATOM 1402 O O . MET A 1 175 ? -19.421 -10.801 22.118 1.00 92.25 175 MET A O 1
ATOM 1406 N N . ILE A 1 176 ? -17.461 -10.754 21.031 1.00 91.44 176 ILE A N 1
ATOM 1407 C CA . ILE A 1 176 ? -16.694 -11.398 22.112 1.00 91.44 176 ILE A CA 1
ATOM 1408 C C . ILE A 1 176 ? -16.731 -10.552 23.393 1.00 91.44 176 ILE A C 1
ATOM 1410 O O . ILE A 1 176 ? -16.770 -11.098 24.494 1.00 91.44 176 ILE A O 1
ATOM 1414 N N . SER A 1 177 ? -16.730 -9.218 23.274 1.00 88.44 177 SER A N 1
ATOM 1415 C CA . SER A 1 177 ? -16.873 -8.347 24.444 1.00 88.44 177 SER A CA 1
ATOM 1416 C C . SER A 1 177 ? -18.190 -8.536 25.166 1.00 88.44 177 SER A C 1
ATOM 1418 O O . SER A 1 177 ? -18.208 -8.448 26.389 1.00 88.44 177 SER A O 1
ATOM 1420 N N . ASP A 1 178 ? -19.272 -8.633 24.401 1.00 84.31 178 ASP A N 1
ATOM 1421 C CA . ASP A 1 178 ? -20.620 -8.604 24.946 1.00 84.31 178 ASP A CA 1
ATOM 1422 C C . ASP A 1 178 ? -20.915 -9.950 25.621 1.00 84.31 178 ASP A C 1
ATOM 1424 O O . ASP A 1 178 ? -21.425 -9.962 26.736 1.00 84.31 178 ASP A O 1
ATOM 1428 N N . LYS A 1 179 ? -20.426 -11.064 25.050 1.00 85.69 179 LYS A N 1
ATOM 1429 C CA . LYS A 1 179 ? -20.475 -12.394 25.685 1.00 85.69 179 LYS A CA 1
ATOM 1430 C C . LYS A 1 179 ? -19.741 -12.480 27.026 1.00 85.69 179 LYS A C 1
ATOM 1432 O O . LYS A 1 179 ? -20.171 -13.226 27.883 1.00 85.69 179 LYS A O 1
ATOM 1437 N N . ARG A 1 180 ? -18.640 -11.743 27.221 1.00 83.00 180 ARG A N 1
ATOM 1438 C CA . ARG A 1 180 ? -17.871 -11.745 28.488 1.00 83.00 180 ARG A CA 1
ATOM 1439 C C . ARG A 1 180 ? -18.522 -10.939 29.619 1.00 83.00 180 ARG A C 1
ATOM 1441 O O . ARG A 1 180 ? -17.960 -10.883 30.706 1.00 83.00 180 ARG A O 1
ATOM 1448 N N . LYS A 1 181 ? -19.610 -10.221 29.333 1.00 72.75 181 LYS A N 1
ATOM 1449 C CA . LYS A 1 181 ? -20.358 -9.432 30.321 1.00 72.75 181 LYS A CA 1
ATOM 1450 C C . LYS A 1 181 ? -21.626 -10.134 30.816 1.00 72.75 181 LYS A C 1
ATOM 1452 O O . LYS A 1 181 ? -22.224 -9.625 31.758 1.00 72.75 181 LYS A O 1
ATOM 1457 N N . LEU A 1 182 ? -22.038 -11.205 30.136 1.00 61.12 182 LEU A N 1
ATOM 1458 C CA . LEU A 1 182 ? -23.104 -12.123 30.537 1.00 61.12 182 LEU A CA 1
ATOM 1459 C C . LEU A 1 182 ? -22.499 -13.219 31.415 1.00 61.12 182 LEU A C 1
ATOM 1461 O O . LEU A 1 182 ? -23.199 -13.639 32.355 1.00 61.12 182 LEU A O 1
#

Organism: NCBI:txid2911062

Mean predicted aligned error: 3.62 Å

Secondary structure (DSSP, 8-state):
-HHHHHHHHHHHHHHHHHHHHHHHHHHHHHHHH-HHHIIIIIHHHTTSS-SSS----SSHHHHHHHHHHHHHHHHHHHHHHHHHHHHTTSSSHHHHHHHHHHHHHHHHHHHHHHHHHHHHHHHHTGGGS-------TT-S-HHHHHHHHHHHHHHHHHHHHHHHHHHHHHHHHHHHHHHTT-

Foldseek 3Di:
DVLLVVLLVVLLVVLLVVQLVLLLVLLLVLCVLPVCLVQQPLCCVVVVDPDDRGHDDPCVSVVSSVSSSVVTSVLSNVLSNVLSVLLSLDDDSVVSNVLSVVLSVQLSVQLQVQLVVQLVCLQPPVVPPPDPDDDRPPDPCVSSSSSSVSSVVSSVVSNVVSSVVSSVSSVVVSVVVVVVVD

Sequence (182 aa):
MYKKILILILTIVLAPIIGGIYGILNDQLTYSISPEYYTKFKFYQFGLVDSGNEAIFLNPRFEVSIVGIMATWWMGLLIGGILGFVGLIHNGHKRRFRITMKAILITIAVTFFIGLIGLFYGKFYLNHANVDWWLPKNLIETEDFIAVGSMHNFSYIGGLIGLIVGIVYSINQRMISDKRKL

pLDDT: mean 95.06, std 5.53, range [61.12, 98.75]

Nearest PDB structures (foldseek):
  2fsf-assembly1_A  TM=3.795E-01  e=3.958E+00  Escherichia coli
  8a6m-assembly1_A  TM=3.132E-01  e=3.595E+00  Homo sapiens

Radius of gyration: 19.26 Å; Cα contacts (8 Å, |Δi|>4): 247; chains: 1; bounding box: 43×32×58 Å

Solvent-accessible surface area (backbone atoms only — not comparable to full-atom values): 9257 Å² total; per-residue (Å²): 112,68,66,61,54,52,50,34,53,51,33,36,60,47,24,21,55,52,23,16,53,49,20,24,56,52,34,56,53,41,43,73,67,21,51,60,46,36,33,57,40,46,38,51,76,71,64,78,41,94,80,82,83,63,59,85,60,98,56,53,70,58,56,36,34,52,50,13,27,74,75,23,20,67,56,14,32,54,54,19,43,54,44,27,60,63,26,66,79,44,77,56,63,73,53,21,50,53,46,31,53,49,23,52,52,47,13,52,51,41,12,50,54,37,12,51,50,20,26,51,44,13,54,73,48,47,57,80,41,93,68,97,63,96,70,69,92,82,62,82,62,56,47,42,32,44,9,46,54,29,16,57,58,28,26,55,56,14,44,55,53,11,46,52,52,18,50,52,52,48,52,50,57,47,53,57,55,56,62,75,73,110